Protein AF-A0A2P6R278-F1 (afdb_monomer_lite)

Structure (mmCIF, N/CA/C/O backbone):
data_AF-A0A2P6R278-F1
#
_entry.id   AF-A0A2P6R278-F1
#
loop_
_atom_site.group_PDB
_atom_site.id
_atom_site.type_symbol
_atom_site.label_atom_id
_atom_site.label_alt_id
_atom_site.label_comp_id
_atom_site.label_asym_id
_atom_site.label_entity_id
_atom_site.label_seq_id
_atom_site.pdbx_PDB_ins_code
_atom_site.Cartn_x
_atom_site.Cartn_y
_atom_site.Cartn_z
_atom_site.occupancy
_atom_site.B_iso_or_equiv
_atom_site.auth_seq_id
_atom_site.auth_comp_id
_atom_site.auth_asym_id
_atom_site.auth_atom_id
_atom_site.pdbx_PDB_model_num
ATOM 1 N N . MET A 1 1 ? -7.348 12.550 0.121 1.00 48.97 1 MET A N 1
ATOM 2 C CA . MET A 1 1 ? -7.234 12.295 1.572 1.00 48.97 1 MET A CA 1
ATOM 3 C C . MET A 1 1 ? -5.942 12.939 2.031 1.00 48.97 1 MET A C 1
ATOM 5 O O . MET A 1 1 ? -4.971 12.839 1.290 1.00 48.97 1 MET A O 1
ATOM 9 N N . ALA A 1 2 ? -5.946 13.667 3.148 1.00 49.25 2 ALA A N 1
ATOM 10 C CA . ALA A 1 2 ? -4.700 14.168 3.728 1.00 49.25 2 ALA A CA 1
ATOM 11 C C . ALA A 1 2 ? -3.805 12.965 4.065 1.00 49.25 2 ALA A C 1
ATOM 13 O O . ALA A 1 2 ? -4.312 11.952 4.545 1.00 49.25 2 ALA A O 1
ATOM 14 N N . SER A 1 3 ? -2.517 13.037 3.744 1.00 65.25 3 SER A N 1
ATOM 15 C CA . SER A 1 3 ? -1.551 12.021 4.159 1.00 65.25 3 SER A CA 1
ATOM 16 C C . SER A 1 3 ? -1.265 12.223 5.644 1.00 65.25 3 SER A C 1
ATOM 18 O O . SER A 1 3 ? -0.623 13.211 5.987 1.00 65.25 3 SER A O 1
ATOM 20 N N . PHE A 1 4 ? -1.762 11.332 6.498 1.00 79.69 4 PHE A N 1
ATOM 21 C CA . PHE A 1 4 ? -1.407 11.313 7.917 1.00 79.69 4 PHE A CA 1
ATOM 22 C C . PHE A 1 4 ? -0.018 10.691 8.087 1.00 79.69 4 PHE A C 1
ATOM 24 O O . PHE A 1 4 ? 0.278 9.671 7.453 1.00 79.69 4 PHE A O 1
ATOM 31 N N . SER A 1 5 ? 0.822 11.285 8.939 1.00 86.81 5 SER A N 1
ATOM 32 C CA . SER A 1 5 ? 1.981 10.565 9.484 1.00 86.81 5 SER A CA 1
ATOM 33 C C . SER A 1 5 ? 1.513 9.465 10.447 1.00 86.81 5 SER A C 1
ATOM 35 O O . SER A 1 5 ? 0.336 9.416 10.825 1.00 86.81 5 SER A O 1
ATOM 37 N N . ILE A 1 6 ? 2.413 8.569 10.859 1.00 86.50 6 ILE A N 1
ATOM 38 C CA . ILE A 1 6 ? 2.041 7.525 11.820 1.00 86.50 6 ILE A CA 1
ATOM 39 C C . ILE A 1 6 ? 1.666 8.119 13.171 1.00 86.50 6 ILE A C 1
ATOM 41 O O . ILE A 1 6 ? 0.695 7.694 13.785 1.00 86.50 6 ILE A O 1
ATOM 45 N N . GLU A 1 7 ? 2.393 9.146 13.592 1.00 88.62 7 GLU A N 1
ATOM 46 C CA . GLU A 1 7 ? 2.190 9.846 14.851 1.00 88.62 7 GLU A CA 1
ATOM 47 C C . GLU A 1 7 ? 0.852 10.587 14.842 1.00 88.62 7 GLU A C 1
ATOM 49 O O . GLU A 1 7 ? 0.120 10.559 15.829 1.00 88.62 7 GLU A O 1
ATOM 54 N N . GLU A 1 8 ? 0.495 11.208 13.714 1.00 90.56 8 GLU A N 1
ATOM 55 C CA . GLU A 1 8 ? -0.799 11.876 13.550 1.00 90.56 8 GLU A CA 1
ATOM 56 C C . GLU A 1 8 ? -1.963 10.880 13.510 1.00 90.56 8 GLU A C 1
ATOM 58 O O . GLU A 1 8 ? -3.043 11.166 14.032 1.00 90.56 8 GLU A O 1
ATOM 63 N N . PHE A 1 9 ? -1.766 9.714 12.889 1.00 93.88 9 PHE A N 1
ATOM 64 C CA . PHE A 1 9 ? -2.783 8.668 12.843 1.00 93.88 9 PHE A CA 1
ATOM 65 C C . PHE A 1 9 ? -3.001 8.051 14.222 1.00 93.88 9 PHE A C 1
ATOM 67 O O . PHE A 1 9 ? -4.122 8.067 14.723 1.00 93.88 9 PHE A O 1
ATOM 74 N N . VAL A 1 10 ? -1.930 7.580 14.861 1.00 93.56 10 VAL A N 1
ATOM 75 C CA . VAL A 1 10 ? -1.943 6.974 16.198 1.00 93.56 10 VAL A CA 1
ATOM 76 C C . VAL A 1 10 ? -2.426 7.954 17.270 1.00 93.56 10 VAL A C 1
ATOM 78 O O . VAL A 1 10 ? -3.114 7.552 18.206 1.00 93.56 10 VAL A O 1
ATOM 81 N N . GLY A 1 11 ? -2.114 9.244 17.130 1.00 92.44 11 GLY A N 1
ATOM 82 C CA . GLY A 1 11 ? -2.535 10.285 18.061 1.00 92.44 11 GLY A CA 1
ATOM 83 C C . GLY A 1 11 ? -1.925 10.137 19.454 1.00 92.44 11 GLY A C 1
ATOM 84 O O . GLY A 1 11 ? -0.816 9.629 19.627 1.00 92.44 11 GLY A O 1
ATOM 85 N N . ASN A 1 12 ? -2.643 10.628 20.469 1.00 93.12 12 ASN A N 1
ATOM 86 C CA . ASN A 1 12 ? -2.147 10.657 21.848 1.00 93.12 12 ASN A CA 1
ATOM 87 C C . ASN A 1 12 ? -2.767 9.596 22.764 1.00 93.12 12 ASN A C 1
ATOM 89 O O . ASN A 1 12 ? -2.528 9.630 23.971 1.00 93.12 12 ASN A O 1
ATOM 93 N N . GLY A 1 13 ? -3.551 8.676 22.201 1.00 90.12 13 GLY A N 1
ATOM 94 C CA . GLY A 1 13 ? -4.239 7.625 22.940 1.00 90.12 13 GLY A CA 1
ATOM 95 C C . GLY A 1 13 ? -3.368 6.409 23.265 1.00 90.12 13 GLY A C 1
ATOM 96 O O . GLY A 1 13 ? -2.136 6.463 23.319 1.00 90.12 13 GLY A O 1
ATOM 97 N N . VAL A 1 14 ? -4.036 5.272 23.462 1.00 92.12 14 VAL A N 1
ATOM 98 C CA . VAL A 1 14 ? -3.437 4.000 23.918 1.00 92.12 14 VAL A CA 1
ATOM 99 C C . VAL A 1 14 ? -2.420 3.403 22.941 1.00 92.12 14 VAL A C 1
ATOM 101 O O . VAL A 1 14 ? -1.559 2.615 23.333 1.00 92.12 14 VAL A O 1
ATOM 104 N N . LEU A 1 15 ? -2.493 3.803 21.672 1.00 92.25 15 LEU A N 1
ATOM 105 C CA . LEU A 1 15 ? -1.581 3.379 20.616 1.00 92.25 15 LEU A CA 1
ATOM 106 C C . LEU A 1 15 ? -0.236 4.128 20.646 1.00 92.25 15 LEU A C 1
ATOM 108 O O . LEU A 1 15 ? 0.747 3.627 20.107 1.00 92.25 15 LEU A O 1
ATOM 112 N N . LYS A 1 16 ? -0.143 5.296 21.305 1.00 93.69 16 LYS A N 1
ATOM 113 C CA . LYS A 1 16 ? 1.069 6.139 21.295 1.00 93.69 16 LYS A CA 1
ATOM 114 C C . LYS A 1 16 ? 2.304 5.411 21.820 1.00 93.69 16 LYS A C 1
ATOM 116 O O . LYS A 1 16 ? 3.385 5.527 21.250 1.00 93.69 16 LYS A O 1
ATOM 121 N N . GLY A 1 17 ? 2.141 4.644 22.898 1.00 91.12 17 GLY A N 1
ATOM 122 C CA . GLY A 1 17 ? 3.227 3.853 23.484 1.00 91.12 17 GLY A CA 1
ATOM 123 C C . GLY A 1 17 ? 3.697 2.701 22.593 1.00 91.12 17 GLY A C 1
ATOM 124 O O . GLY A 1 17 ? 4.791 2.186 22.799 1.00 91.12 17 GLY A O 1
ATOM 125 N N . LEU A 1 18 ? 2.897 2.315 21.595 1.00 92.69 18 LEU A N 1
ATOM 126 C CA . LEU A 1 18 ? 3.198 1.219 20.682 1.00 92.69 18 LEU A CA 1
ATOM 127 C C . LEU A 1 18 ? 3.989 1.678 19.449 1.00 92.69 18 LEU A C 1
ATOM 129 O O . LEU A 1 18 ? 4.561 0.833 18.769 1.00 92.69 18 LEU A O 1
ATOM 133 N N . ILE A 1 19 ? 4.084 2.991 19.183 1.00 89.94 19 ILE A N 1
ATOM 134 C CA . ILE A 1 19 ? 4.778 3.539 18.003 1.00 89.94 19 ILE A CA 1
ATOM 135 C C . ILE A 1 19 ? 6.186 2.946 17.824 1.00 89.94 19 ILE A C 1
ATOM 137 O O . ILE A 1 19 ? 6.453 2.457 16.731 1.00 89.94 19 ILE A O 1
ATOM 141 N N . PRO A 1 20 ? 7.077 2.903 18.839 1.00 89.31 20 PRO A N 1
ATOM 142 C CA . PRO A 1 20 ? 8.420 2.352 18.642 1.00 89.31 20 PRO A CA 1
ATOM 143 C C . PRO A 1 20 ? 8.404 0.898 18.159 1.00 89.31 20 PRO A C 1
ATOM 145 O O . PRO A 1 20 ? 9.160 0.549 17.260 1.00 89.31 20 PRO A O 1
ATOM 148 N N . LYS A 1 21 ? 7.495 0.081 18.705 1.00 88.50 21 LYS A N 1
ATOM 149 C CA . LYS A 1 21 ? 7.347 -1.332 18.345 1.00 88.50 21 LYS A CA 1
ATOM 150 C C . LYS A 1 21 ? 6.740 -1.508 16.955 1.00 88.50 21 LYS A C 1
ATOM 152 O O . LYS A 1 21 ? 7.188 -2.359 16.202 1.00 88.50 21 LYS A O 1
ATOM 157 N N . LEU A 1 22 ? 5.753 -0.684 16.600 1.00 82.88 22 LEU A N 1
ATOM 158 C CA . LEU A 1 22 ? 5.184 -0.663 15.250 1.00 82.88 22 LEU A CA 1
ATOM 159 C C . LEU A 1 22 ? 6.267 -0.349 14.216 1.00 82.88 22 LEU A C 1
ATOM 161 O O . LEU A 1 22 ? 6.385 -1.066 13.231 1.00 82.88 22 LEU A O 1
ATOM 165 N N . LEU A 1 23 ? 7.100 0.663 14.475 1.00 79.81 23 LEU A N 1
ATOM 166 C CA . LEU A 1 23 ? 8.198 1.037 13.584 1.00 79.81 23 LEU A CA 1
ATOM 167 C C . LEU A 1 23 ? 9.279 -0.052 13.487 1.00 79.81 23 LEU A C 1
ATOM 169 O O . LEU A 1 23 ? 9.780 -0.304 12.394 1.00 79.81 23 LEU A O 1
ATOM 173 N N . GLU A 1 24 ? 9.630 -0.701 14.601 1.00 78.00 24 GLU A N 1
ATOM 174 C CA . GLU A 1 24 ? 10.601 -1.807 14.635 1.00 78.00 24 GLU A CA 1
ATOM 175 C C . GLU A 1 24 ? 10.119 -3.024 13.829 1.00 78.00 24 GLU A C 1
ATOM 177 O O . GLU A 1 24 ? 10.883 -3.604 13.061 1.00 78.00 24 GLU A O 1
ATOM 182 N N . GLU A 1 25 ? 8.831 -3.350 13.938 1.00 75.12 25 GLU A N 1
ATOM 183 C CA . GLU A 1 25 ? 8.182 -4.471 13.245 1.00 75.12 25 GLU A CA 1
ATOM 184 C C . GLU A 1 25 ? 7.740 -4.120 11.808 1.00 75.12 25 GLU A C 1
ATOM 186 O O . GLU A 1 25 ? 7.107 -4.926 11.128 1.00 75.12 25 GLU A O 1
ATOM 191 N N . GLY A 1 26 ? 8.079 -2.923 11.312 1.00 70.25 26 GLY A N 1
ATOM 192 C CA . GLY A 1 26 ? 7.825 -2.507 9.927 1.00 70.25 26 GLY A CA 1
ATOM 193 C C . GLY A 1 26 ? 6.406 -2.006 9.639 1.00 70.25 26 GLY A C 1
ATOM 194 O O . GLY A 1 26 ? 6.053 -1.797 8.480 1.00 70.25 26 GLY A O 1
ATOM 195 N N . TRP A 1 27 ? 5.601 -1.761 10.669 1.00 79.31 27 TRP A N 1
ATOM 196 C CA . TRP A 1 27 ? 4.313 -1.074 10.583 1.00 79.31 27 TRP A CA 1
ATOM 197 C C . TRP A 1 27 ? 4.532 0.438 10.604 1.00 79.31 27 TRP A C 1
ATOM 199 O O . TRP A 1 27 ? 4.135 1.118 11.549 1.00 79.31 27 TRP A O 1
ATOM 209 N N . ASP A 1 28 ? 5.216 0.958 9.583 1.00 79.81 28 ASP A N 1
ATOM 210 C CA . ASP A 1 28 ? 5.703 2.340 9.524 1.00 79.81 28 ASP A CA 1
ATOM 211 C C . ASP A 1 28 ? 4.794 3.303 8.743 1.00 79.81 28 ASP A C 1
ATOM 213 O O . ASP A 1 28 ? 5.105 4.492 8.578 1.00 79.81 28 ASP A O 1
ATOM 217 N N . ASP A 1 29 ? 3.609 2.836 8.337 1.00 81.06 29 ASP A N 1
ATOM 218 C CA . ASP A 1 29 ? 2.605 3.704 7.759 1.00 81.06 29 ASP A CA 1
ATOM 219 C C . ASP A 1 29 ? 1.136 3.314 7.908 1.00 81.06 29 ASP A C 1
ATOM 221 O O . ASP A 1 29 ? 0.763 2.166 8.125 1.00 81.06 29 ASP A O 1
ATOM 225 N N . VAL A 1 30 ? 0.279 4.324 7.723 1.00 83.31 30 VAL A N 1
ATOM 226 C CA . VAL A 1 30 ? -1.173 4.239 7.915 1.00 83.31 30 VAL A CA 1
ATOM 227 C C . VAL A 1 30 ? -1.840 3.169 7.038 1.00 83.31 30 VAL A C 1
ATOM 229 O O . VAL A 1 30 ? -2.568 2.354 7.594 1.00 83.31 30 VAL A O 1
ATOM 232 N N . PRO A 1 31 ? -1.640 3.111 5.704 1.00 80.56 31 PRO A N 1
ATOM 233 C CA . PRO A 1 31 ? -2.145 2.007 4.886 1.00 80.56 31 PRO A CA 1
ATOM 234 C C . PRO A 1 31 ? -1.821 0.614 5.431 1.00 80.56 31 PRO A C 1
ATOM 236 O O . PRO A 1 31 ? -2.731 -0.205 5.527 1.00 80.56 31 PRO A O 1
ATOM 239 N N . THR A 1 32 ? -0.567 0.375 5.816 1.00 76.56 32 THR A N 1
ATOM 240 C CA . THR A 1 32 ? -0.100 -0.923 6.319 1.00 76.56 32 THR A CA 1
ATOM 241 C C . THR A 1 32 ? -0.716 -1.233 7.684 1.00 76.56 32 THR A C 1
ATOM 243 O O . THR A 1 32 ? -1.255 -2.316 7.885 1.00 76.56 32 THR A O 1
ATOM 246 N N . LEU A 1 33 ? -0.786 -0.248 8.584 1.00 83.94 33 LEU A N 1
ATOM 247 C CA . LEU A 1 33 ? -1.491 -0.379 9.865 1.00 83.94 33 LEU A CA 1
ATOM 248 C C . LEU A 1 33 ? -2.973 -0.740 9.703 1.00 83.94 33 LEU A C 1
ATOM 250 O O . LEU A 1 33 ? -3.497 -1.546 10.463 1.00 83.94 33 LEU A O 1
ATOM 254 N N . LYS A 1 34 ? -3.660 -0.168 8.708 1.00 86.69 34 LYS A N 1
ATOM 255 C CA . LYS A 1 34 ? -5.090 -0.431 8.466 1.00 86.69 34 LYS A CA 1
ATOM 256 C C . LYS A 1 34 ? -5.382 -1.846 7.960 1.00 86.69 34 LYS A C 1
ATOM 258 O O . LYS A 1 34 ? -6.537 -2.257 8.012 1.00 86.69 34 LYS A O 1
ATOM 263 N N . ILE A 1 35 ? -4.388 -2.546 7.412 1.00 80.94 35 ILE A N 1
ATOM 264 C CA . ILE A 1 35 ? -4.535 -3.922 6.911 1.00 80.94 35 ILE A CA 1
ATOM 265 C C . ILE A 1 35 ? -3.945 -4.966 7.866 1.00 80.94 35 ILE A C 1
ATOM 267 O O . ILE A 1 35 ? -3.963 -6.149 7.534 1.00 80.94 35 ILE A O 1
ATOM 271 N N . MET A 1 36 ? -3.431 -4.537 9.024 1.00 81.69 36 MET A N 1
ATOM 272 C CA . MET A 1 36 ? -2.938 -5.420 10.077 1.00 81.69 36 MET A CA 1
ATOM 273 C C . MET A 1 36 ? -4.063 -6.367 10.515 1.00 81.69 36 MET A C 1
ATOM 275 O O . MET A 1 36 ? -5.135 -5.915 10.926 1.00 81.69 36 MET A O 1
ATOM 279 N N . ASN A 1 37 ? -3.835 -7.675 10.389 1.00 81.44 37 ASN A N 1
ATOM 280 C CA . ASN A 1 37 ? -4.806 -8.692 10.798 1.00 81.44 37 ASN A CA 1
ATOM 281 C C . ASN A 1 37 ? -4.651 -9.042 12.291 1.00 81.44 37 ASN A C 1
ATOM 283 O O . ASN A 1 37 ? -3.776 -8.523 12.986 1.00 81.44 37 ASN A O 1
ATOM 287 N N . LEU A 1 38 ? -5.531 -9.906 12.801 1.00 81.94 38 LEU A N 1
ATOM 288 C CA . LEU A 1 38 ? -5.517 -10.300 14.212 1.00 81.94 38 LEU A CA 1
ATOM 289 C C . LEU A 1 38 ? -4.225 -11.036 14.585 1.00 81.94 38 LEU A C 1
ATOM 291 O O . LEU A 1 38 ? -3.686 -10.788 15.661 1.00 81.94 38 LEU A O 1
ATOM 295 N N . GLU A 1 39 ? -3.714 -11.884 13.693 1.00 79.31 39 GLU A N 1
ATOM 296 C CA . GLU A 1 39 ? -2.473 -12.627 13.895 1.00 79.31 39 GLU A CA 1
ATOM 297 C C . GLU A 1 39 ? -1.262 -11.689 14.035 1.00 79.31 39 GLU A C 1
ATOM 299 O O . GLU A 1 39 ? -0.427 -11.878 14.921 1.00 79.31 39 GLU A O 1
ATOM 304 N N . ASP A 1 40 ? -1.196 -10.640 13.214 1.00 82.81 40 ASP A N 1
ATOM 305 C CA . ASP A 1 40 ? -0.161 -9.606 13.255 1.00 82.81 40 ASP A CA 1
ATOM 306 C C . ASP A 1 40 ? -0.237 -8.794 14.558 1.00 82.81 40 ASP A C 1
ATOM 308 O O . ASP A 1 40 ? 0.781 -8.545 15.210 1.00 82.81 40 ASP A O 1
ATOM 312 N N . MET A 1 41 ? -1.452 -8.415 14.977 1.00 88.25 41 MET A N 1
ATOM 313 C CA . MET A 1 41 ? -1.689 -7.723 16.250 1.00 88.25 41 MET A CA 1
ATOM 314 C C . MET A 1 41 ? -1.244 -8.578 17.445 1.00 88.25 41 MET A C 1
ATOM 316 O O . MET A 1 41 ? -0.646 -8.065 18.396 1.00 88.25 41 MET A O 1
ATOM 320 N N . ASP A 1 42 ? -1.527 -9.882 17.404 1.00 88.56 42 ASP A N 1
ATOM 321 C CA . ASP A 1 42 ? -1.117 -10.837 18.434 1.00 88.56 42 ASP A CA 1
ATOM 322 C C . ASP A 1 42 ? 0.402 -11.030 18.463 1.00 88.56 42 ASP A C 1
ATOM 324 O O . ASP A 1 42 ? 0.996 -11.038 19.544 1.00 88.56 42 ASP A O 1
ATOM 328 N N . ALA A 1 43 ? 1.059 -11.087 17.300 1.00 84.56 43 ALA A N 1
ATOM 329 C CA . ALA A 1 43 ? 2.515 -11.195 17.202 1.00 84.56 43 ALA A CA 1
ATOM 330 C C . ALA A 1 43 ? 3.227 -10.025 17.907 1.00 84.56 43 ALA A C 1
ATOM 332 O O . ALA A 1 43 ? 4.183 -10.222 18.666 1.00 84.56 43 ALA A O 1
ATOM 333 N N . ILE A 1 44 ? 2.702 -8.803 17.767 1.00 89.06 44 ILE A N 1
ATOM 334 C CA . ILE A 1 44 ? 3.232 -7.625 18.467 1.00 89.06 44 ILE A CA 1
ATOM 335 C C . ILE A 1 44 ? 2.655 -7.440 19.880 1.00 89.06 44 ILE A C 1
ATOM 337 O O . ILE A 1 44 ? 2.949 -6.435 20.531 1.00 89.06 44 ILE A O 1
ATOM 341 N N . ASN A 1 45 ? 1.932 -8.429 20.412 1.00 92.50 45 ASN A N 1
ATOM 342 C CA . ASN A 1 45 ? 1.344 -8.435 21.754 1.00 92.50 45 ASN A CA 1
ATOM 343 C C . ASN A 1 45 ? 0.453 -7.210 22.030 1.00 92.50 45 ASN A C 1
ATOM 345 O O . ASN A 1 45 ? 0.530 -6.606 23.104 1.00 92.50 45 ASN A O 1
ATOM 349 N N . MET A 1 46 ? -0.373 -6.817 21.056 1.00 94.69 46 MET A N 1
ATOM 350 C CA . MET A 1 46 ? -1.363 -5.766 21.273 1.00 94.69 46 MET A CA 1
ATOM 351 C C . MET A 1 46 ? -2.401 -6.194 22.309 1.00 94.69 46 MET A C 1
ATOM 353 O O . MET A 1 46 ? -2.972 -7.285 22.241 1.00 94.69 46 MET A O 1
ATOM 357 N N . THR A 1 47 ? -2.715 -5.292 23.236 1.00 95.50 47 THR A N 1
ATOM 358 C CA . THR A 1 47 ? -3.861 -5.475 24.132 1.00 95.50 47 THR A CA 1
ATOM 359 C C . THR A 1 47 ? -5.167 -5.326 23.352 1.00 95.50 47 THR A C 1
ATOM 361 O O . THR A 1 47 ? -5.206 -4.636 22.335 1.00 95.50 47 THR A O 1
ATOM 364 N N . GLN A 1 48 ? -6.269 -5.904 23.845 1.00 94.56 48 GLN A N 1
ATOM 365 C CA . GLN A 1 48 ? -7.578 -5.736 23.196 1.00 94.56 48 GLN A CA 1
ATOM 366 C C . GLN A 1 48 ? -7.934 -4.253 23.001 1.00 94.56 48 GLN A C 1
ATOM 368 O O . GLN A 1 48 ? -8.360 -3.855 21.925 1.00 94.56 48 GLN A O 1
ATOM 373 N N . GLN A 1 49 ? -7.626 -3.414 23.993 1.00 94.31 49 GLN A N 1
ATOM 374 C CA . GLN A 1 49 ? -7.848 -1.971 23.918 1.00 94.31 49 GLN A CA 1
ATOM 375 C C . GLN A 1 49 ? -7.049 -1.296 22.787 1.00 94.31 49 GLN A C 1
ATOM 377 O O . GLN A 1 49 ? -7.526 -0.342 22.179 1.00 94.31 49 GLN A O 1
ATOM 382 N N . GLN A 1 50 ? -5.835 -1.771 22.492 1.00 95.12 50 GLN A N 1
ATOM 383 C CA . GLN A 1 50 ? -5.039 -1.277 21.364 1.00 95.12 50 GLN A CA 1
ATOM 384 C C . GLN A 1 50 ? -5.603 -1.751 20.022 1.00 95.12 50 GLN A C 1
ATOM 386 O O . GLN A 1 50 ? -5.625 -0.969 19.073 1.00 95.12 50 GLN A O 1
ATOM 391 N N . LYS A 1 51 ? -6.099 -2.991 19.945 1.00 95.31 51 LYS A N 1
ATOM 392 C CA . LYS A 1 51 ? -6.766 -3.514 18.742 1.00 95.31 51 LYS A CA 1
ATOM 393 C C . LYS A 1 51 ? -8.019 -2.701 18.415 1.00 95.31 51 LYS A C 1
ATOM 395 O O . LYS A 1 51 ? -8.155 -2.205 17.298 1.00 95.31 51 LYS A O 1
ATOM 400 N N . ASP A 1 52 ? -8.864 -2.471 19.418 1.00 95.50 52 ASP A N 1
ATOM 401 C CA . ASP A 1 52 ? -10.080 -1.666 19.291 1.00 95.50 52 ASP A CA 1
ATOM 402 C C . ASP A 1 52 ? -9.746 -0.224 18.880 1.00 95.50 52 ASP A C 1
ATOM 404 O O . ASP A 1 52 ? -10.375 0.344 17.988 1.00 95.50 52 ASP A O 1
ATOM 408 N N . ALA A 1 53 ? -8.704 0.365 19.476 1.00 96.12 53 ALA A N 1
ATOM 409 C CA . ALA A 1 53 ? -8.223 1.687 19.091 1.00 96.12 53 ALA A CA 1
ATOM 410 C C . ALA A 1 53 ? -7.782 1.737 17.620 1.00 96.12 53 ALA A C 1
ATOM 412 O O . ALA A 1 53 ? -8.136 2.676 16.905 1.00 96.12 53 ALA A O 1
ATOM 413 N N . LEU A 1 54 ? -7.068 0.719 17.125 1.00 95.12 54 LEU A N 1
ATOM 414 C CA . LEU A 1 54 ? -6.636 0.680 15.727 1.00 95.12 54 LEU A CA 1
ATOM 415 C C . LEU A 1 54 ? -7.826 0.596 14.763 1.00 95.12 54 LEU A C 1
ATOM 417 O O . LEU A 1 54 ? -7.844 1.280 13.732 1.00 95.12 54 LEU A O 1
ATOM 421 N N . GLU A 1 55 ? -8.847 -0.183 15.117 1.00 95.12 55 GLU A N 1
ATOM 422 C CA . GLU A 1 55 ? -10.105 -0.253 14.373 1.00 95.12 55 GLU A CA 1
ATOM 423 C C . GLU A 1 55 ? -10.821 1.111 14.361 1.00 95.12 55 GLU A C 1
ATOM 425 O O . GLU A 1 55 ? -11.221 1.606 13.299 1.00 95.12 55 GLU A O 1
ATOM 430 N N . ILE A 1 56 ? -10.895 1.782 15.519 1.00 96.06 56 ILE A N 1
ATOM 431 C CA . ILE A 1 56 ? -11.455 3.134 15.665 1.00 96.06 56 ILE A CA 1
ATOM 432 C C . ILE A 1 56 ? -10.748 4.140 14.763 1.00 96.06 56 ILE A C 1
ATOM 434 O O . ILE A 1 56 ? -11.404 4.839 13.981 1.00 96.06 56 ILE A O 1
ATOM 438 N N . ARG A 1 57 ? -9.416 4.195 14.804 1.00 95.38 57 ARG A N 1
ATOM 439 C CA . ARG A 1 57 ? -8.623 5.087 13.944 1.00 95.38 57 ARG A CA 1
ATOM 440 C C . ARG A 1 57 ? -8.859 4.810 12.470 1.00 95.38 57 ARG A C 1
ATOM 442 O O . ARG A 1 57 ? -9.054 5.747 11.693 1.00 95.38 57 ARG A O 1
ATOM 449 N N . SER A 1 58 ? -8.888 3.538 12.086 1.00 93.31 58 SER A N 1
ATOM 450 C CA . SER A 1 58 ? -9.097 3.117 10.701 1.00 93.31 58 SER A CA 1
ATOM 451 C C . SER A 1 58 ? -10.445 3.605 10.165 1.00 93.31 58 SER A C 1
ATOM 453 O O . SER A 1 58 ? -10.494 4.231 9.100 1.00 93.31 58 SER A O 1
ATOM 455 N N . TYR A 1 59 ? -11.513 3.424 10.946 1.00 94.38 59 TYR A N 1
ATOM 456 C CA . TYR A 1 59 ? -12.867 3.869 10.610 1.00 94.38 59 TYR A CA 1
ATOM 457 C C . TYR A 1 59 ? -12.984 5.396 10.491 1.00 94.38 59 TYR A C 1
ATOM 459 O O . TYR A 1 59 ? -13.591 5.922 9.549 1.00 94.38 59 TYR A O 1
ATOM 467 N N . LEU A 1 60 ? -12.389 6.129 11.438 1.00 94.81 60 LEU A N 1
ATOM 468 C CA . LEU A 1 60 ? -12.415 7.592 11.457 1.00 94.81 60 LEU A CA 1
ATOM 469 C C . LEU A 1 60 ? -11.594 8.196 10.316 1.00 94.81 60 LEU A C 1
ATOM 471 O O . LEU A 1 60 ? -12.007 9.204 9.733 1.00 94.81 60 LEU A O 1
ATOM 475 N N . HIS A 1 61 ? -10.458 7.590 9.974 1.00 93.19 61 HIS A N 1
ATOM 476 C CA . HIS A 1 61 ? -9.594 8.050 8.891 1.00 93.19 61 HIS A CA 1
ATOM 477 C C . HIS A 1 61 ? -10.321 8.022 7.542 1.00 93.19 61 HIS A C 1
ATOM 479 O O . HIS A 1 61 ? -10.284 9.000 6.792 1.00 93.19 61 HIS A O 1
ATOM 485 N N . GLU A 1 62 ? -11.060 6.948 7.258 1.00 86.81 62 GLU A N 1
ATOM 486 C CA . GLU A 1 62 ? -11.850 6.807 6.027 1.00 86.81 62 GLU A CA 1
ATOM 487 C C . GLU A 1 62 ? -12.935 7.876 5.877 1.00 86.81 62 GLU A C 1
ATOM 489 O O . GLU A 1 62 ? -13.256 8.290 4.763 1.00 86.81 62 GLU A O 1
ATOM 494 N N . ARG A 1 63 ? -13.453 8.377 7.000 1.00 90.44 63 ARG A N 1
ATOM 495 C CA . ARG A 1 63 ? -14.544 9.362 7.047 1.00 90.44 63 ARG A CA 1
ATOM 496 C C . ARG A 1 63 ? -14.070 10.797 7.275 1.00 90.44 63 ARG A C 1
ATOM 498 O O . ARG A 1 63 ? -14.895 11.710 7.367 1.00 90.44 63 ARG A O 1
ATOM 505 N N . ALA A 1 64 ? -12.753 11.016 7.337 1.00 90.25 64 ALA A N 1
ATOM 506 C CA . ALA A 1 64 ? -12.139 12.293 7.699 1.00 90.25 64 ALA A CA 1
ATOM 507 C C . ALA A 1 64 ? -12.646 12.829 9.057 1.00 90.25 64 ALA A C 1
ATOM 509 O O . ALA A 1 64 ? -13.033 13.994 9.187 1.00 90.25 64 ALA A O 1
ATOM 510 N N . LEU A 1 65 ? -12.664 11.949 10.064 1.00 95.00 65 LEU A N 1
ATOM 511 C CA . LEU A 1 65 ? -13.154 12.191 11.426 1.00 95.00 65 LEU A CA 1
ATOM 512 C C . LEU A 1 65 ? -12.070 11.994 12.506 1.00 95.00 65 LEU A C 1
ATOM 514 O O . LEU A 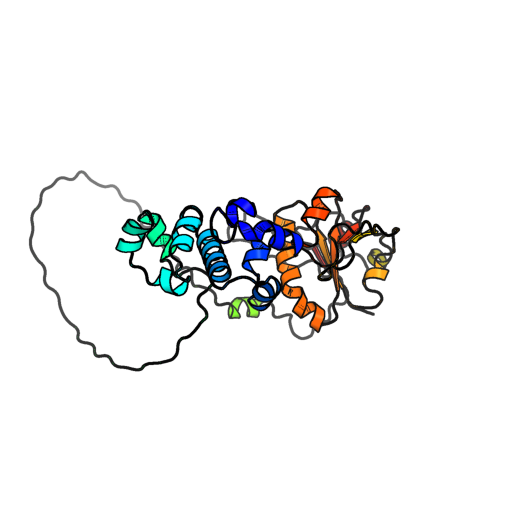1 65 ? -12.396 11.893 13.686 1.00 95.00 65 LEU A O 1
ATOM 518 N N . MET A 1 66 ? -10.787 11.986 12.125 1.00 94.44 66 MET A N 1
ATOM 519 C CA . MET A 1 66 ? -9.649 11.690 13.018 1.00 94.44 66 MET A CA 1
ATOM 520 C C . MET A 1 66 ? -9.570 12.553 14.281 1.00 94.44 66 MET A C 1
ATOM 522 O O . MET A 1 66 ? -9.090 12.087 15.306 1.00 94.44 66 MET A O 1
ATOM 526 N N . GLN A 1 67 ? -10.103 13.776 14.252 1.00 94.12 67 GLN A N 1
ATOM 527 C CA . GLN A 1 67 ? -10.144 14.677 15.414 1.00 94.12 67 GLN A CA 1
ATOM 528 C C . GLN A 1 67 ? -10.912 14.116 16.631 1.00 94.12 67 GLN A C 1
ATOM 530 O O . GLN A 1 67 ? -10.821 14.684 17.712 1.00 94.12 67 GLN A O 1
ATOM 535 N N . TYR A 1 68 ? -11.685 13.037 16.460 1.00 95.62 68 TYR A N 1
ATOM 536 C CA . TYR A 1 68 ? -12.415 12.361 17.537 1.00 95.62 68 TYR A CA 1
ATOM 537 C C . TYR A 1 68 ? -11.705 11.107 18.068 1.00 95.62 68 TYR A C 1
ATOM 539 O O . TYR A 1 68 ? -12.207 10.502 19.010 1.00 95.62 68 TYR A O 1
ATOM 547 N N . GLY A 1 69 ? -10.563 10.717 17.484 1.00 94.69 69 GLY A N 1
ATOM 548 C CA . GLY A 1 69 ? -9.870 9.459 17.787 1.00 94.69 69 GLY A CA 1
ATOM 549 C C . GLY A 1 69 ? -9.524 9.310 19.264 1.00 94.69 69 GLY A C 1
ATOM 550 O O . GLY A 1 69 ? -10.029 8.400 19.913 1.00 94.69 69 GLY A O 1
ATOM 551 N N . ASP A 1 70 ? -8.760 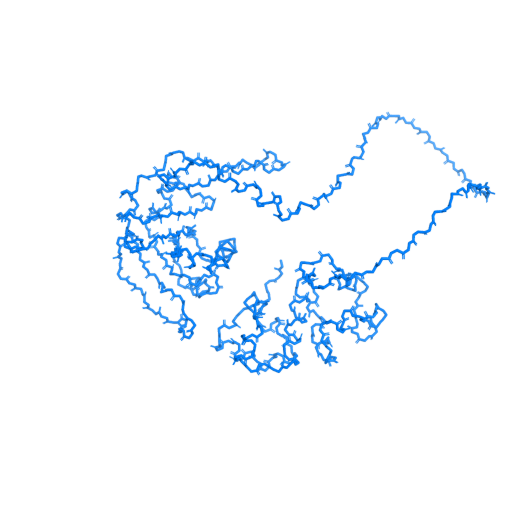10.259 19.815 1.00 94.06 70 ASP A N 1
ATOM 552 C CA . ASP A 1 70 ? -8.323 10.225 21.220 1.00 94.06 70 ASP A CA 1
ATOM 553 C C . ASP A 1 70 ? -9.519 10.127 22.195 1.00 94.06 70 ASP A C 1
ATOM 555 O O . ASP A 1 70 ? -9.476 9.385 23.178 1.00 94.06 70 ASP A O 1
ATOM 559 N N . ALA A 1 71 ? -10.612 10.849 21.917 1.00 94.19 71 ALA A N 1
ATOM 560 C CA . ALA A 1 71 ? -11.798 10.872 22.776 1.00 94.19 71 ALA A CA 1
ATOM 561 C C . ALA A 1 71 ? -12.581 9.551 22.729 1.00 94.19 71 ALA A C 1
ATOM 563 O O . ALA A 1 71 ? -13.027 9.062 23.766 1.00 94.19 71 ALA A O 1
ATOM 564 N N . LEU A 1 72 ? -12.740 8.968 21.537 1.00 94.56 72 LEU A N 1
ATOM 565 C CA . LEU A 1 72 ? -13.450 7.702 21.353 1.00 94.56 72 LEU A CA 1
ATOM 566 C C . LEU A 1 72 ? -12.674 6.532 21.966 1.00 94.56 72 LEU A C 1
ATOM 568 O O . LEU A 1 72 ? -13.261 5.726 22.682 1.00 94.56 72 LEU A O 1
ATOM 572 N N . GLU A 1 73 ? -11.355 6.492 21.789 1.00 93.94 73 GLU A N 1
ATOM 573 C CA . GLU A 1 73 ? -10.481 5.487 22.413 1.00 93.94 73 GLU A CA 1
ATOM 574 C C . GLU A 1 73 ? -10.498 5.557 23.941 1.00 93.94 73 GLU A C 1
ATOM 576 O O . GLU A 1 73 ? -10.524 4.530 24.620 1.00 93.94 73 GLU A O 1
ATOM 581 N N . SER A 1 74 ? -10.535 6.773 24.494 1.00 91.62 74 SER A N 1
ATOM 582 C CA . SER A 1 74 ? -10.580 6.990 25.945 1.00 91.62 74 SER A CA 1
ATOM 583 C C . SER A 1 74 ? -11.866 6.468 26.593 1.00 91.62 74 SER A C 1
ATOM 585 O O . SER A 1 74 ? -11.905 6.297 27.809 1.00 91.62 74 SER A O 1
ATOM 587 N N . SER A 1 75 ? -12.916 6.193 25.808 1.00 91.06 75 SER A N 1
ATOM 588 C CA . SER A 1 75 ? -14.147 5.581 26.323 1.00 91.06 75 SER A CA 1
ATOM 589 C C . SER A 1 75 ? -13.993 4.098 26.671 1.00 91.06 75 SER A C 1
ATOM 591 O O . SER A 1 75 ? -14.848 3.558 27.371 1.00 91.06 75 SER A O 1
ATOM 593 N N . GLY A 1 76 ? -12.932 3.443 26.183 1.00 89.94 76 GLY A N 1
ATOM 594 C CA . GLY A 1 76 ? -12.685 2.012 26.383 1.00 89.94 76 GLY A CA 1
ATOM 595 C C . GLY A 1 76 ? -13.675 1.088 25.669 1.00 89.94 76 GLY A C 1
ATOM 596 O O . GLY A 1 76 ? -13.653 -0.111 25.922 1.00 89.94 76 GLY A O 1
ATOM 597 N N . LYS A 1 77 ? -14.543 1.635 24.811 1.00 92.19 77 LYS A N 1
ATOM 598 C CA . LYS A 1 77 ? -15.531 0.882 24.034 1.00 92.19 77 LYS A CA 1
ATOM 599 C C . LYS A 1 77 ? -14.948 0.427 22.703 1.00 92.19 77 LYS A C 1
ATOM 601 O O . LYS A 1 77 ? -14.230 1.190 22.056 1.00 92.19 77 LYS A O 1
ATOM 606 N N . GLY A 1 78 ? -15.327 -0.770 22.267 1.00 93.19 78 GLY A N 1
ATOM 607 C CA . GLY A 1 78 ? -14.988 -1.276 20.934 1.00 93.19 78 GLY A CA 1
ATOM 608 C C . GLY A 1 78 ? -15.783 -0.575 19.826 1.00 93.19 78 GLY A C 1
ATOM 609 O O . GLY A 1 78 ? -16.812 0.058 20.083 1.00 93.19 78 GLY A O 1
ATOM 610 N N . MET A 1 79 ? -15.360 -0.720 18.566 1.00 93.38 79 MET A N 1
ATOM 611 C CA . MET A 1 79 ? -16.041 -0.098 17.419 1.00 93.38 79 MET A CA 1
ATOM 612 C C . MET A 1 79 ? -17.535 -0.443 17.361 1.00 93.38 79 MET A C 1
ATOM 614 O O . MET A 1 79 ? -18.375 0.448 17.220 1.00 93.38 79 MET A O 1
ATOM 618 N N . ALA A 1 80 ? -17.877 -1.725 17.517 1.00 90.88 80 ALA A N 1
ATOM 619 C CA . ALA A 1 80 ? -19.261 -2.194 17.479 1.00 90.88 80 ALA A CA 1
ATOM 620 C C . ALA A 1 80 ? -20.143 -1.483 18.517 1.00 90.88 80 ALA A C 1
ATOM 622 O O . ALA A 1 80 ? -21.252 -1.061 18.200 1.00 90.88 80 ALA A O 1
ATOM 623 N N . GLU A 1 81 ? -19.634 -1.281 19.733 1.00 93.31 81 GLU A N 1
ATOM 624 C CA . GLU A 1 81 ? -20.344 -0.572 20.796 1.00 93.31 81 GLU A CA 1
ATOM 625 C C . GLU A 1 81 ? -20.481 0.918 20.476 1.00 93.31 81 GLU A C 1
ATOM 627 O O . GLU A 1 81 ? -21.560 1.487 20.640 1.00 93.31 81 GLU A O 1
ATOM 632 N N . ILE A 1 82 ? -19.424 1.554 19.961 1.00 94.06 82 ILE A N 1
ATOM 633 C CA . ILE A 1 82 ? -19.458 2.972 19.582 1.00 94.06 82 ILE A CA 1
ATOM 634 C C . ILE A 1 82 ? -20.496 3.215 18.475 1.00 94.06 82 ILE A C 1
ATOM 636 O O . ILE A 1 82 ? -21.227 4.204 18.526 1.00 94.06 82 ILE A O 1
ATOM 640 N N . LEU A 1 83 ? -20.628 2.303 17.508 1.00 92.38 83 LEU A N 1
ATOM 641 C CA . LEU A 1 83 ? -21.624 2.408 16.434 1.00 92.38 83 LEU A CA 1
ATOM 642 C C . LEU A 1 83 ? -23.077 2.282 16.922 1.00 92.38 83 LEU A C 1
ATOM 644 O O . LEU A 1 83 ? -23.994 2.662 16.190 1.00 92.38 83 LEU A O 1
ATOM 648 N N . THR A 1 84 ? -23.306 1.792 18.146 1.00 92.69 84 THR A N 1
ATOM 649 C CA . THR A 1 84 ? -24.639 1.783 18.777 1.00 92.69 84 THR A CA 1
ATOM 650 C C . THR A 1 84 ? -24.974 3.076 19.520 1.00 92.69 84 THR A C 1
ATOM 652 O O . THR A 1 84 ? -26.132 3.289 19.883 1.00 92.69 84 THR A O 1
ATOM 655 N N . ILE A 1 85 ? -23.993 3.961 19.734 1.00 93.31 85 ILE A N 1
ATOM 656 C CA . ILE A 1 85 ? -24.192 5.217 20.460 1.00 93.31 85 ILE A CA 1
ATOM 657 C C . ILE A 1 85 ? -25.105 6.145 19.647 1.00 93.31 85 ILE A C 1
ATOM 659 O O . ILE A 1 85 ? -24.890 6.402 18.461 1.00 93.31 85 ILE A O 1
ATOM 663 N N . GLY A 1 86 ? -26.139 6.675 20.303 1.00 92.50 86 GLY A N 1
ATOM 664 C CA . GLY A 1 86 ? -27.086 7.591 19.680 1.00 92.50 86 GLY A CA 1
ATOM 665 C C . GLY A 1 86 ? -26.461 8.944 19.324 1.00 92.50 86 GLY A C 1
ATOM 666 O O . GLY A 1 86 ? -25.511 9.408 19.951 1.00 92.50 86 GLY A O 1
ATOM 667 N N . ALA A 1 87 ? -27.051 9.643 18.352 1.00 93.44 87 ALA A N 1
ATOM 668 C CA . ALA A 1 87 ? -26.592 10.968 17.920 1.00 93.44 87 ALA A CA 1
ATOM 669 C C . ALA A 1 87 ? -26.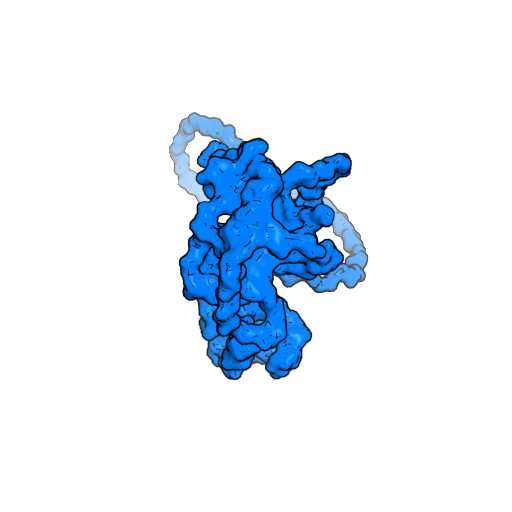504 11.998 19.067 1.00 93.44 87 ALA A C 1
ATOM 671 O O . ALA A 1 87 ? -25.624 12.859 19.060 1.00 93.44 87 ALA A O 1
ATOM 672 N N . VAL A 1 88 ? -27.409 11.910 20.048 1.00 93.75 88 VAL A N 1
ATOM 673 C CA . VAL A 1 88 ? -27.418 12.791 21.227 1.00 93.75 88 VAL A CA 1
ATOM 674 C C . VAL A 1 88 ? -26.158 12.574 22.064 1.00 93.75 88 VAL A C 1
ATOM 676 O O . VAL A 1 88 ? -25.475 13.541 22.394 1.00 93.75 88 VAL A O 1
ATOM 679 N N . ASP A 1 89 ? -25.813 11.315 22.324 1.00 94.19 89 ASP A N 1
ATOM 680 C CA . ASP A 1 89 ? -24.642 10.925 23.108 1.00 94.19 89 ASP A CA 1
ATOM 681 C C . ASP A 1 89 ? -23.327 11.194 22.369 1.00 94.19 89 ASP A C 1
ATOM 683 O O . ASP A 1 89 ? -22.369 11.673 22.971 1.00 94.19 89 ASP A O 1
ATOM 687 N N . LEU A 1 90 ? -23.286 10.991 21.047 1.00 95.06 90 LEU A N 1
ATOM 688 C CA . LEU A 1 90 ? -22.128 11.371 20.225 1.00 95.06 90 LEU A CA 1
ATOM 689 C C . LEU A 1 90 ? -21.832 12.875 20.316 1.00 95.06 90 LEU A C 1
ATOM 691 O O . LEU A 1 90 ? -20.672 13.292 20.345 1.00 95.06 90 LEU A O 1
ATOM 695 N N . SER A 1 91 ? -22.877 13.703 20.386 1.00 95.56 91 SER A N 1
ATOM 696 C CA . SER A 1 91 ? -22.721 15.145 20.555 1.00 95.56 91 SER A CA 1
ATOM 697 C C . SER A 1 91 ? -22.323 15.526 21.981 1.00 95.56 91 SER A C 1
ATOM 699 O O . SER A 1 91 ? -21.456 16.383 22.140 1.00 95.56 91 SER A O 1
ATOM 701 N N . SER A 1 92 ? -22.969 14.956 23.002 1.00 95.06 92 SER A N 1
ATOM 702 C CA . SER A 1 92 ? -22.782 15.368 24.400 1.00 95.06 92 SER A CA 1
ATOM 703 C C . SER A 1 92 ? -21.503 14.807 25.022 1.00 95.06 92 SER A C 1
ATOM 705 O O . SER A 1 92 ? -20.815 15.535 25.730 1.00 95.06 92 SER A O 1
ATOM 707 N N . GLN A 1 93 ? -21.158 13.548 24.732 1.00 94.12 93 GLN A N 1
ATOM 708 C CA . GLN A 1 93 ? -20.013 12.857 25.334 1.00 94.12 93 GLN A CA 1
ATOM 709 C C . GLN A 1 93 ? -18.715 13.097 24.552 1.00 94.12 93 GLN A C 1
ATOM 711 O O . GLN A 1 93 ? -17.657 13.246 25.154 1.00 94.12 93 GLN A O 1
ATOM 716 N N . PHE A 1 94 ? -18.791 13.182 23.218 1.00 94.31 94 PHE A N 1
ATOM 717 C CA . PHE A 1 94 ? -17.607 13.273 22.347 1.00 94.31 94 PHE A CA 1
ATOM 718 C C . PHE A 1 94 ? -17.495 14.602 21.585 1.00 94.31 94 PHE A C 1
ATOM 720 O O . PHE A 1 94 ? -16.591 14.778 20.767 1.00 94.31 94 PHE A O 1
ATOM 727 N N . GLY A 1 95 ? -18.416 15.548 21.810 1.00 94.56 95 GLY A N 1
ATOM 728 C CA . GLY A 1 95 ? -18.397 16.857 21.148 1.00 94.56 95 GLY A CA 1
ATOM 729 C C . GLY A 1 95 ? -18.571 16.776 19.627 1.00 94.56 95 GLY A C 1
ATOM 730 O O . GLY A 1 95 ? -18.097 17.648 18.885 1.00 94.56 95 GLY A O 1
ATOM 731 N N . MET A 1 96 ? -19.196 15.708 19.120 1.00 96.75 96 MET A N 1
ATOM 732 C CA . MET A 1 96 ? -19.302 15.489 17.685 1.00 96.75 96 MET A CA 1
ATOM 733 C C . MET A 1 96 ? -20.300 16.467 17.050 1.00 96.75 96 MET A C 1
ATOM 735 O O . MET A 1 96 ? -21.453 16.575 17.457 1.00 96.75 96 MET A O 1
ATOM 739 N N . LYS A 1 97 ? -19.868 17.197 16.014 1.00 96.44 97 LYS A N 1
ATOM 740 C CA . LYS A 1 97 ? -20.737 18.155 15.307 1.00 96.44 97 LYS A CA 1
ATOM 741 C C . LYS A 1 97 ? -21.799 17.407 14.499 1.00 96.44 97 LYS A C 1
ATOM 743 O O . LYS A 1 97 ? -21.508 16.362 13.928 1.00 96.44 97 LYS A O 1
ATOM 748 N N . ARG A 1 98 ? -22.992 17.987 14.320 1.00 93.06 98 ARG A N 1
ATOM 749 C CA . ARG A 1 98 ? -24.113 17.374 13.568 1.00 93.06 98 ARG A CA 1
ATOM 750 C C . ARG A 1 98 ? -23.716 16.789 12.201 1.00 93.06 98 ARG A C 1
ATOM 752 O O . ARG A 1 98 ? -24.096 15.669 11.882 1.00 93.06 98 ARG A O 1
ATOM 759 N N . GLY A 1 99 ? -22.936 17.519 11.399 1.00 93.25 99 GLY A N 1
ATOM 760 C CA . GLY A 1 99 ? -22.465 17.021 10.096 1.00 93.25 99 GLY A CA 1
ATOM 761 C C . GLY A 1 99 ? -21.432 15.891 10.199 1.00 93.25 99 GLY A C 1
ATOM 762 O O . GLY A 1 99 ? -21.282 15.094 9.281 1.00 93.25 99 GLY A O 1
ATOM 763 N N . HIS A 1 100 ? -20.714 15.804 11.316 1.00 96.19 100 HIS A N 1
ATOM 764 C CA . HIS A 1 100 ? -19.769 14.725 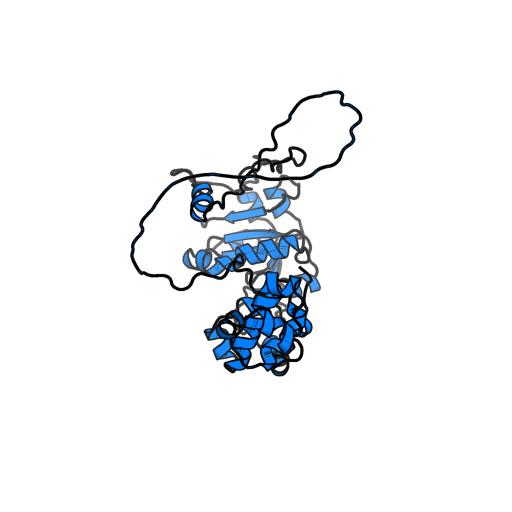11.592 1.00 96.19 100 HIS A CA 1
ATOM 765 C C . HIS A 1 100 ? -20.497 13.476 12.071 1.00 96.19 100 HIS A C 1
ATOM 767 O O . HIS A 1 100 ? -20.167 12.398 11.600 1.00 96.19 100 HIS A O 1
ATOM 773 N N . ILE A 1 101 ? -21.542 13.638 12.888 1.00 95.38 101 ILE A N 1
ATOM 774 C CA . ILE A 1 101 ? -22.442 12.551 13.290 1.00 95.38 101 ILE A CA 1
ATOM 775 C C . ILE A 1 101 ? -23.059 11.892 12.054 1.00 95.38 101 ILE A C 1
ATOM 777 O O . ILE A 1 101 ? -23.025 10.674 11.936 1.00 95.38 101 ILE A O 1
ATOM 781 N N . ALA A 1 102 ? -23.543 12.685 11.092 1.00 93.06 102 ALA A N 1
ATOM 782 C CA . ALA A 1 102 ? -24.087 12.145 9.847 1.00 93.06 102 ALA A CA 1
ATOM 783 C C . ALA A 1 102 ? -23.069 11.266 9.098 1.00 93.06 102 ALA A C 1
ATOM 785 O O . ALA A 1 102 ? -23.411 10.168 8.687 1.00 93.06 102 ALA A O 1
ATOM 786 N N . ARG A 1 103 ? -21.808 11.712 8.985 1.00 93.62 103 ARG A N 1
ATOM 787 C CA . ARG A 1 103 ? -20.725 10.925 8.363 1.00 93.62 103 ARG A CA 1
ATOM 788 C C . ARG A 1 103 ? -20.323 9.705 9.188 1.00 93.62 103 ARG A C 1
ATOM 790 O O . ARG A 1 103 ? -19.968 8.678 8.625 1.00 93.62 103 ARG A O 1
ATOM 797 N N . PHE A 1 104 ? -20.348 9.828 10.511 1.00 94.12 104 PHE A N 1
ATOM 798 C CA . PHE A 1 104 ? -20.002 8.755 11.434 1.00 94.12 104 PHE A CA 1
ATOM 799 C C . PHE A 1 104 ? -21.019 7.613 11.372 1.00 94.12 104 PHE A C 1
ATOM 801 O O . PHE A 1 104 ? -20.623 6.455 11.360 1.00 94.12 104 PHE A O 1
ATOM 808 N N . MET A 1 105 ? -22.311 7.937 11.292 1.00 89.56 105 MET A N 1
ATOM 809 C CA . MET A 1 105 ? -23.405 6.961 11.235 1.00 89.56 105 MET A CA 1
ATOM 810 C C . MET A 1 105 ? -23.693 6.446 9.818 1.00 89.56 105 MET A C 1
ATOM 812 O O . MET A 1 105 ? -24.509 5.538 9.653 1.00 89.56 105 MET A O 1
ATOM 816 N N . ASP A 1 106 ? -23.061 7.024 8.795 1.00 85.12 106 ASP A N 1
ATOM 817 C CA . ASP A 1 106 ? -23.262 6.618 7.411 1.00 85.12 106 ASP A CA 1
ATOM 818 C C . ASP A 1 106 ? -22.695 5.211 7.165 1.00 85.12 106 ASP A C 1
ATOM 820 O O . ASP A 1 106 ? -21.481 4.964 7.221 1.00 85.12 106 ASP A O 1
ATOM 824 N N . ARG A 1 107 ? -23.616 4.280 6.896 1.00 70.44 107 ARG A N 1
ATOM 825 C CA . ARG A 1 107 ? -23.329 2.870 6.618 1.00 70.44 107 ARG A CA 1
ATOM 826 C C . ARG A 1 107 ? -22.935 2.617 5.160 1.00 70.44 107 ARG A C 1
ATOM 828 O O . ARG A 1 107 ? -22.621 1.484 4.828 1.00 70.44 107 ARG A O 1
ATOM 835 N N . THR A 1 108 ? -22.896 3.635 4.297 1.00 56.06 108 THR A N 1
ATOM 836 C CA . THR A 1 108 ? -22.547 3.479 2.868 1.00 56.06 108 THR A CA 1
ATOM 837 C C . THR A 1 108 ? -21.035 3.364 2.582 1.00 56.06 108 THR A C 1
ATOM 839 O O . THR A 1 108 ? -20.585 3.576 1.458 1.00 56.06 108 THR A O 1
ATOM 842 N N . GLY A 1 109 ? -20.223 2.993 3.581 1.00 48.59 109 GLY A N 1
ATOM 843 C CA . GLY A 1 109 ? -18.781 2.742 3.433 1.00 48.59 109 GLY A CA 1
ATOM 844 C C . GLY A 1 109 ? -18.439 1.249 3.273 1.00 48.59 109 GLY A C 1
ATOM 845 O O . GLY A 1 109 ? -19.183 0.401 3.765 1.00 48.59 109 GLY A O 1
ATOM 846 N N . PRO A 1 110 ? -17.309 0.897 2.630 1.00 39.88 110 PRO A N 1
ATOM 847 C CA . PRO A 1 110 ? -16.946 -0.483 2.314 1.00 39.88 110 PRO A CA 1
ATOM 848 C C . PRO A 1 110 ? -16.377 -1.211 3.543 1.00 39.88 110 PRO A C 1
ATOM 850 O O . PRO A 1 110 ? -15.177 -1.424 3.633 1.00 39.88 110 PRO A O 1
ATOM 853 N N . SER A 1 111 ? -17.230 -1.566 4.503 1.00 40.16 111 SER A N 1
ATOM 854 C CA . SER A 1 111 ? -16.969 -2.627 5.490 1.00 40.16 111 SER A CA 1
ATOM 855 C C . SER A 1 111 ? -18.253 -2.952 6.258 1.00 40.16 111 SER A C 1
ATOM 857 O O . SER A 1 111 ? -18.425 -2.626 7.429 1.00 40.16 111 SER A O 1
ATOM 859 N N . SER A 1 112 ? -19.214 -3.554 5.565 1.00 36.97 112 SER A N 1
ATOM 860 C CA . SER A 1 112 ? -20.311 -4.270 6.214 1.00 36.97 112 SER A CA 1
ATOM 861 C C . SER A 1 112 ? -20.544 -5.552 5.432 1.00 36.97 112 SER A C 1
ATOM 863 O O . SER A 1 112 ? -21.411 -5.651 4.574 1.00 36.97 112 SER A O 1
ATOM 865 N N . ALA A 1 113 ? -19.670 -6.519 5.678 1.00 36.97 113 ALA A N 1
ATOM 866 C CA . ALA A 1 113 ? -19.893 -7.904 5.318 1.00 36.97 113 ALA A CA 1
ATOM 867 C C . ALA A 1 113 ? -19.673 -8.716 6.587 1.00 36.97 113 ALA A C 1
ATOM 869 O O . ALA A 1 113 ? -18.584 -9.230 6.790 1.00 36.97 113 ALA A O 1
ATOM 870 N N . CYS A 1 114 ? -20.680 -8.751 7.462 1.00 31.44 114 CYS A N 1
ATOM 871 C CA . CYS A 1 114 ? -20.808 -9.745 8.523 1.00 31.44 114 CYS A CA 1
ATOM 872 C C . CYS A 1 114 ? -22.266 -9.806 9.006 1.00 31.44 114 CYS A C 1
ATOM 874 O O . CYS A 1 114 ? -22.748 -8.885 9.658 1.00 31.44 114 CYS A O 1
ATOM 876 N N . VAL A 1 115 ? -22.874 -10.961 8.720 1.00 33.09 115 VAL A N 1
ATOM 877 C CA . VAL A 1 115 ? -24.064 -11.577 9.329 1.00 33.09 115 VAL A CA 1
ATOM 878 C C . VAL A 1 115 ? -25.426 -10.973 8.973 1.00 33.09 115 VAL A C 1
ATOM 880 O O . VAL A 1 115 ? -25.885 -10.035 9.609 1.00 33.09 115 VAL A O 1
ATOM 883 N N . ASP A 1 116 ? -26.127 -11.626 8.042 1.00 28.19 116 ASP A N 1
ATOM 884 C CA . ASP A 1 116 ? -27.591 -11.644 8.035 1.00 28.19 116 ASP A CA 1
ATOM 885 C C . ASP A 1 116 ? -28.109 -13.021 7.602 1.00 28.19 116 ASP A C 1
ATOM 887 O O . ASP A 1 116 ? -27.838 -13.480 6.494 1.00 28.19 116 ASP A O 1
ATOM 891 N N . GLU A 1 117 ? -28.868 -13.660 8.493 1.00 26.58 117 GLU A N 1
ATOM 892 C CA . GLU A 1 117 ? -29.925 -14.634 8.196 1.00 26.58 117 GLU A CA 1
ATOM 893 C C . GLU A 1 117 ? -30.780 -14.852 9.473 1.00 26.58 117 GLU A C 1
ATOM 895 O O . GLU A 1 117 ? -30.276 -14.682 10.586 1.00 26.58 117 GLU A O 1
ATOM 900 N N . PRO A 1 118 ? -32.039 -15.329 9.398 1.00 40.41 118 PRO A N 1
ATOM 901 C CA . PRO A 1 118 ? -33.184 -14.791 8.652 1.00 40.41 118 PRO A CA 1
ATOM 902 C C . PRO A 1 118 ? -34.438 -14.684 9.556 1.00 40.41 118 PRO A C 1
ATOM 904 O O . PRO A 1 118 ? -34.631 -15.530 10.429 1.00 40.41 118 PRO A O 1
ATOM 907 N N . LYS A 1 119 ? -35.380 -13.752 9.320 1.00 29.59 119 LYS A N 1
ATOM 908 C CA . LYS A 1 119 ? -36.768 -13.922 9.820 1.00 29.59 119 LYS A CA 1
ATOM 909 C C . LYS A 1 119 ? -37.839 -13.427 8.849 1.00 29.59 119 LYS A C 1
ATOM 911 O O . LYS A 1 119 ? -37.750 -12.338 8.292 1.00 29.59 119 LYS A O 1
ATOM 916 N N . ALA A 1 120 ? -38.837 -14.292 8.693 1.00 27.03 120 ALA A N 1
ATOM 917 C CA . ALA A 1 120 ? -39.973 -14.229 7.789 1.00 27.03 120 ALA A CA 1
ATOM 918 C C . ALA A 1 120 ? -41.170 -13.429 8.348 1.00 27.03 120 ALA A C 1
ATOM 920 O O . ALA A 1 120 ? -41.460 -13.531 9.538 1.00 27.03 120 ALA A O 1
ATOM 921 N N . ASP A 1 121 ? -41.863 -12.753 7.415 1.00 27.58 121 ASP A N 1
ATOM 922 C CA . ASP A 1 121 ? -43.320 -12.517 7.275 1.00 27.58 121 ASP A CA 1
ATOM 923 C C . ASP A 1 121 ? -44.142 -11.792 8.373 1.00 27.58 121 ASP A C 1
ATOM 925 O O . ASP A 1 121 ? -43.741 -11.747 9.532 1.00 27.58 121 ASP A O 1
ATOM 929 N N . PRO A 1 122 ? -45.376 -11.296 8.079 1.00 36.59 122 PRO A N 1
ATOM 930 C CA . PRO A 1 122 ? -46.028 -11.012 6.787 1.00 36.59 122 PRO A CA 1
ATOM 931 C C . PRO A 1 122 ? -46.646 -9.589 6.693 1.00 36.59 122 PRO A C 1
ATOM 933 O O . PRO A 1 122 ? -46.779 -8.846 7.664 1.00 36.59 122 PRO A O 1
ATOM 936 N N . SER A 1 123 ? -47.089 -9.221 5.487 1.00 29.22 123 SER A N 1
ATOM 937 C CA . SER A 1 123 ? -47.945 -8.050 5.197 1.00 29.22 123 SER A CA 1
ATOM 938 C C . SER A 1 123 ? -49.355 -8.166 5.842 1.00 29.22 123 SER A C 1
ATOM 940 O O . SER A 1 123 ? -49.712 -9.253 6.295 1.00 29.22 123 SER A O 1
ATOM 942 N N . PRO A 1 124 ? -50.216 -7.114 5.834 1.00 36.06 124 PRO A N 1
ATOM 943 C CA . PRO A 1 124 ? -50.991 -6.821 4.620 1.00 36.06 124 PRO A CA 1
ATOM 944 C C . PRO A 1 124 ? -51.300 -5.336 4.334 1.00 36.06 124 PRO A C 1
ATOM 946 O O . PRO A 1 124 ? -51.279 -4.450 5.182 1.00 36.06 124 PRO A O 1
ATOM 949 N N . ALA A 1 125 ? -51.632 -5.111 3.064 1.00 29.02 125 ALA A N 1
ATOM 950 C CA . ALA A 1 125 ? -52.068 -3.866 2.450 1.00 29.02 125 ALA A CA 1
ATOM 951 C C . ALA A 1 125 ? -53.457 -3.388 2.914 1.00 29.02 125 ALA A C 1
ATOM 953 O O . ALA A 1 125 ? -54.333 -4.208 3.173 1.00 29.02 125 ALA A O 1
ATOM 954 N N . THR A 1 126 ? -53.722 -2.074 2.853 1.00 27.08 126 THR A N 1
ATOM 955 C CA . THR A 1 126 ? -55.052 -1.505 2.540 1.00 27.08 126 THR A CA 1
ATOM 956 C C . THR A 1 126 ? -54.914 -0.097 1.939 1.00 27.08 126 THR A C 1
ATOM 958 O O . THR A 1 126 ? -54.091 0.709 2.360 1.00 27.08 126 THR A O 1
ATOM 961 N N . LYS A 1 127 ? -55.707 0.156 0.891 1.00 27.56 127 LYS A N 1
ATOM 962 C CA . LYS A 1 127 ? -55.766 1.359 0.042 1.00 27.56 127 LYS A CA 1
ATOM 963 C C . LYS A 1 127 ? -56.778 2.404 0.563 1.00 27.56 127 LYS A C 1
ATOM 965 O O . LYS A 1 127 ? -57.730 2.024 1.233 1.00 27.56 127 LYS A O 1
ATOM 970 N N . ARG A 1 128 ? -56.687 3.617 -0.026 1.00 27.58 128 ARG A N 1
ATOM 971 C CA . ARG A 1 128 ? -57.716 4.684 -0.230 1.00 27.58 128 ARG A CA 1
ATOM 972 C C . ARG A 1 128 ? -57.859 5.717 0.904 1.00 27.58 128 ARG A C 1
ATOM 974 O O . ARG A 1 128 ? -57.715 5.347 2.051 1.00 27.58 128 ARG A O 1
ATOM 981 N N . ILE A 1 129 ? -58.193 7.003 0.707 1.00 24.77 129 ILE A N 1
ATOM 982 C CA . ILE A 1 129 ? -58.383 7.938 -0.430 1.00 24.77 129 ILE A CA 1
ATOM 983 C C . ILE A 1 129 ? -58.339 9.375 0.171 1.00 24.77 129 ILE A C 1
ATOM 985 O O . ILE A 1 129 ? -58.550 9.558 1.364 1.00 24.77 129 ILE A O 1
ATOM 989 N N . SER A 1 130 ? -58.058 10.362 -0.683 1.00 26.42 130 SER A N 1
ATOM 990 C CA . SER A 1 130 ? -58.043 11.834 -0.528 1.00 26.42 130 SER A CA 1
ATOM 991 C C . SER A 1 130 ? -59.099 12.528 0.357 1.00 26.42 130 SER A C 1
ATOM 993 O O . SER A 1 130 ? -60.257 12.137 0.285 1.00 26.42 130 SER A O 1
ATOM 995 N N . THR A 1 131 ? -58.735 13.683 0.958 1.00 26.05 131 THR A N 1
ATOM 996 C CA . THR A 1 131 ? -59.381 15.018 0.754 1.00 26.05 131 THR A CA 1
ATOM 997 C C . THR A 1 131 ? -58.629 16.165 1.477 1.00 26.05 131 THR A C 1
ATOM 999 O O . THR A 1 131 ? -58.378 16.089 2.673 1.00 26.05 131 THR A O 1
ATOM 1002 N N . ILE A 1 132 ? -58.302 17.233 0.734 1.00 27.58 132 ILE A N 1
ATOM 1003 C CA . ILE A 1 132 ? -57.988 18.639 1.144 1.00 27.58 132 ILE A CA 1
ATOM 1004 C C . ILE A 1 132 ? -59.378 19.374 1.126 1.00 27.58 132 ILE A C 1
ATOM 1006 O O . ILE A 1 132 ? -60.243 18.808 0.444 1.00 27.58 132 ILE A O 1
ATOM 1010 N N . PRO A 1 133 ? -59.700 20.567 1.726 1.00 40.47 133 PRO A N 1
ATOM 1011 C CA . PRO A 1 133 ? -58.866 21.784 1.749 1.00 40.47 133 PRO A CA 1
ATOM 1012 C C . PRO A 1 133 ? -59.089 22.893 2.814 1.00 40.47 133 PRO A C 1
ATOM 1014 O O . PRO A 1 133 ? -60.064 22.883 3.558 1.00 40.47 133 PRO A O 1
ATOM 1017 N N . LYS A 1 134 ? -58.199 23.912 2.767 1.00 25.72 134 LYS A N 1
ATOM 1018 C CA . LYS A 1 134 ? -58.424 25.392 2.825 1.00 25.72 134 LYS A CA 1
ATOM 1019 C C . LYS A 1 134 ? -57.382 26.110 3.708 1.00 25.72 134 LYS A C 1
ATOM 1021 O O . LYS A 1 134 ? -57.003 25.563 4.729 1.00 25.72 134 LYS A O 1
ATOM 1026 N N . ASN A 1 135 ? -56.981 27.369 3.502 1.00 26.59 135 ASN A N 1
ATOM 1027 C CA . ASN A 1 135 ? -56.804 28.275 2.352 1.00 26.59 135 ASN A CA 1
ATOM 1028 C C . ASN A 1 135 ? -56.226 29.611 2.904 1.00 26.59 135 ASN A C 1
ATOM 1030 O O . ASN A 1 135 ? -56.279 29.819 4.114 1.00 26.59 135 ASN A O 1
ATOM 1034 N N . ASN A 1 136 ? -55.817 30.508 1.991 1.00 26.67 136 ASN A N 1
ATOM 1035 C CA . ASN A 1 136 ? -55.543 31.969 2.086 1.00 26.67 136 ASN A CA 1
ATOM 1036 C C . ASN A 1 136 ? -54.062 32.339 1.853 1.00 26.67 136 ASN A C 1
ATOM 1038 O O . ASN A 1 136 ? -53.222 32.100 2.709 1.00 26.67 136 ASN A O 1
ATOM 1042 N N . SER A 1 137 ? -53.647 32.724 0.631 1.00 29.14 137 SER A N 1
ATOM 1043 C CA . SER A 1 137 ? -53.868 33.990 -0.132 1.00 29.14 137 SER A CA 1
ATOM 1044 C C . SER A 1 137 ? -52.995 35.141 0.403 1.00 29.14 137 SER A C 1
ATOM 1046 O O . SER A 1 137 ? -53.047 35.404 1.595 1.00 29.14 137 SER A O 1
ATOM 1048 N N . ILE A 1 138 ? -52.190 35.872 -0.388 1.00 27.69 138 ILE A N 1
ATOM 1049 C CA . ILE A 1 138 ? -52.593 36.879 -1.397 1.00 27.69 138 ILE A CA 1
ATOM 1050 C C . ILE A 1 138 ? -51.404 37.225 -2.349 1.00 27.69 138 ILE A C 1
ATOM 1052 O O . ILE A 1 138 ? -50.306 37.485 -1.876 1.00 27.69 138 ILE A O 1
ATOM 1056 N N . TYR A 1 139 ? -51.682 37.228 -3.670 1.00 25.66 139 TYR A N 1
ATOM 1057 C CA . TYR A 1 139 ? -51.262 38.090 -4.815 1.00 25.66 139 TYR A CA 1
ATOM 1058 C C . TYR A 1 139 ? -49.956 38.937 -4.771 1.00 25.66 139 TYR A C 1
ATOM 1060 O O . TYR A 1 139 ? -49.676 39.594 -3.782 1.00 25.66 139 TYR A O 1
ATOM 1068 N N . LYS A 1 140 ? -49.181 39.127 -5.862 1.00 25.47 140 LYS A N 1
ATOM 1069 C CA . LYS A 1 140 ? -49.589 39.564 -7.220 1.00 25.47 140 LYS A CA 1
ATOM 1070 C C . LYS A 1 140 ? -48.458 39.354 -8.258 1.00 25.47 140 LYS A C 1
ATOM 1072 O O . LYS A 1 140 ? -47.282 39.483 -7.943 1.00 25.47 140 LYS A O 1
ATOM 1077 N N . SER A 1 141 ? -48.852 39.055 -9.495 1.00 24.92 141 SER A N 1
ATOM 1078 C CA . SER A 1 141 ? -48.041 38.708 -10.674 1.00 24.92 141 SER A CA 1
ATOM 1079 C C . SER A 1 141 ? -47.604 39.904 -11.529 1.00 24.92 141 SER A C 1
ATOM 1081 O O . SER A 1 141 ? -48.394 40.835 -11.654 1.00 24.92 141 SER A O 1
ATOM 1083 N N . PHE A 1 142 ? -46.515 39.758 -12.300 1.00 26.50 142 PHE A N 1
ATOM 1084 C CA . PHE A 1 142 ? -46.456 40.229 -13.696 1.00 26.50 142 PHE A CA 1
ATOM 1085 C C . PHE A 1 142 ? -45.723 39.224 -14.611 1.00 26.50 142 PHE A C 1
ATOM 1087 O O . PHE A 1 142 ? -44.543 38.951 -14.450 1.00 26.50 142 PHE A O 1
ATOM 1094 N N . GLN A 1 143 ? -46.542 38.653 -15.499 1.00 27.22 143 GLN A N 1
ATOM 1095 C CA . GLN A 1 143 ? -46.389 38.143 -16.872 1.00 27.22 143 GLN A CA 1
ATOM 1096 C C . GLN A 1 143 ? -45.099 37.498 -17.417 1.00 27.22 143 GLN A C 1
ATOM 1098 O O . GLN A 1 143 ? -43.972 37.933 -17.233 1.00 27.22 143 GLN A O 1
ATOM 1103 N N . SER A 1 144 ? -45.373 36.447 -18.197 1.00 24.45 144 SER A N 1
ATOM 1104 C CA . SER A 1 144 ? -44.479 35.483 -18.829 1.00 24.45 144 SER A CA 1
ATOM 1105 C C . SER A 1 144 ? -44.137 35.855 -20.270 1.00 24.45 144 SER A C 1
ATOM 1107 O O . SER A 1 144 ? -45.013 36.372 -20.961 1.00 24.45 144 SER A O 1
ATOM 1109 N N . VAL A 1 145 ? -43.002 35.364 -20.781 1.00 25.17 145 VAL A N 1
ATOM 1110 C CA . VAL A 1 145 ? -42.923 34.850 -22.160 1.00 25.17 145 VAL A CA 1
ATOM 1111 C C . VAL A 1 145 ? -42.090 33.560 -22.187 1.00 25.17 145 VAL A C 1
ATOM 1113 O O . VAL A 1 145 ? -41.012 33.475 -21.607 1.00 25.17 145 VAL A O 1
ATOM 1116 N N . ASN A 1 146 ? -42.669 32.551 -22.835 1.00 24.45 146 ASN A N 1
ATOM 1117 C CA . ASN A 1 146 ? -42.217 31.177 -23.060 1.00 24.45 146 ASN A CA 1
ATOM 1118 C C . ASN A 1 146 ? -40.807 31.027 -23.664 1.00 24.45 146 ASN A C 1
ATOM 1120 O O . ASN A 1 146 ? -40.500 31.674 -24.662 1.00 24.45 146 ASN A O 1
ATOM 1124 N N . SER A 1 147 ? -40.079 29.986 -23.237 1.00 25.23 147 SER A N 1
ATOM 1125 C CA . SER A 1 147 ? -39.663 28.914 -24.161 1.00 25.23 147 SER A CA 1
ATOM 1126 C C . SER A 1 147 ? -39.185 27.638 -23.455 1.00 25.23 147 SER A C 1
ATOM 1128 O O . SER A 1 147 ? -38.225 27.635 -22.701 1.00 25.23 147 SER A O 1
ATOM 1130 N N . GLN A 1 148 ? -39.905 26.563 -23.783 1.00 28.33 148 GLN A N 1
ATOM 1131 C CA . GLN A 1 148 ? -39.470 25.178 -23.994 1.00 28.33 148 GLN A CA 1
ATOM 1132 C C . GLN A 1 148 ? -38.785 24.395 -22.854 1.00 28.33 148 GLN A C 1
ATOM 1134 O O . GLN A 1 148 ? -37.641 24.598 -22.465 1.00 28.33 148 GLN A O 1
ATOM 1139 N N . LYS A 1 149 ? -39.544 23.389 -22.401 1.00 25.81 149 LYS A N 1
ATOM 1140 C CA . LYS A 1 149 ? -39.183 22.298 -21.493 1.00 25.81 149 LYS A CA 1
ATOM 1141 C C . LYS A 1 149 ? -38.009 21.472 -22.033 1.00 25.81 149 LYS A C 1
ATOM 1143 O O . LYS A 1 149 ? -38.107 20.914 -23.122 1.00 25.81 149 LYS A O 1
ATOM 1148 N N . VAL A 1 150 ? -36.998 21.261 -21.193 1.00 28.89 150 VAL A N 1
ATOM 1149 C CA . VAL A 1 150 ? -36.079 20.115 -21.274 1.00 28.89 150 VAL A CA 1
ATOM 1150 C C . VAL A 1 150 ? -36.356 19.239 -20.045 1.00 28.89 150 VAL A C 1
ATOM 1152 O O . VAL A 1 150 ? -36.357 19.767 -18.931 1.00 28.89 150 VAL A O 1
ATOM 1155 N N . PRO A 1 151 ? -36.647 17.934 -20.189 1.00 28.64 151 PRO A N 1
ATOM 1156 C CA . PRO A 1 151 ? -36.855 17.070 -19.039 1.00 28.64 151 PRO A CA 1
ATOM 1157 C C . PRO A 1 151 ? -35.515 16.776 -18.356 1.00 28.64 151 PRO A C 1
ATOM 1159 O O . PRO A 1 151 ? -34.601 16.196 -18.941 1.00 28.64 151 PRO A O 1
ATOM 1162 N N . SER A 1 152 ? -35.429 17.158 -17.087 1.00 24.75 152 SER A N 1
ATOM 1163 C CA . SER A 1 152 ? -34.408 16.729 -16.139 1.00 24.75 152 SER A CA 1
ATOM 1164 C C . SER A 1 152 ? -34.490 15.210 -15.963 1.00 24.75 152 SER A C 1
ATOM 1166 O O . SER A 1 152 ? -35.395 14.704 -15.296 1.00 24.75 152 SER A O 1
ATOM 1168 N N . ARG A 1 153 ? -33.567 14.468 -16.580 1.00 26.00 153 ARG A N 1
ATOM 1169 C CA . ARG A 1 153 ? -33.420 13.031 -16.346 1.00 26.00 153 ARG A CA 1
ATOM 1170 C C . ARG A 1 153 ? -32.474 12.826 -15.168 1.00 26.00 153 ARG A C 1
ATOM 1172 O O . ARG A 1 153 ? -31.261 12.939 -15.302 1.00 26.00 153 ARG A O 1
ATOM 1179 N N . THR A 1 154 ? -33.051 12.534 -14.012 1.00 26.38 154 THR A N 1
ATOM 1180 C CA . THR A 1 154 ? -32.368 11.951 -12.858 1.00 26.38 154 THR A CA 1
ATOM 1181 C C . THR A 1 154 ? -31.772 10.614 -13.301 1.00 26.38 154 THR A C 1
ATOM 1183 O O . THR A 1 154 ? -32.499 9.644 -13.506 1.00 26.38 154 THR A O 1
ATOM 1186 N N . THR A 1 155 ? -30.461 10.544 -13.526 1.00 27.52 155 THR A N 1
ATOM 1187 C CA . THR A 1 155 ? -29.773 9.260 -13.704 1.00 27.52 155 THR A CA 1
ATOM 1188 C C . THR A 1 155 ? -29.409 8.714 -12.336 1.00 27.52 155 THR A C 1
ATOM 1190 O O . THR A 1 155 ? -28.439 9.140 -11.715 1.00 27.52 155 THR A O 1
ATOM 1193 N N . SER A 1 156 ? -30.234 7.774 -11.881 1.00 25.50 156 SER A N 1
ATOM 1194 C CA . SER A 1 156 ? -29.926 6.816 -10.828 1.00 25.50 156 SER A CA 1
ATOM 1195 C C . SER A 1 156 ? -28.581 6.150 -11.115 1.00 25.50 156 SER A C 1
ATOM 1197 O O . SER A 1 156 ? -28.432 5.458 -12.127 1.00 25.50 156 SER A O 1
ATOM 1199 N N . ILE A 1 157 ? -27.613 6.360 -10.229 1.00 31.84 157 ILE A N 1
ATOM 1200 C CA . ILE A 1 157 ? -26.372 5.594 -10.190 1.00 31.84 157 ILE A CA 1
ATOM 1201 C C . ILE A 1 157 ? -26.774 4.197 -9.724 1.00 31.84 157 ILE A C 1
ATOM 1203 O O . ILE A 1 157 ? -27.035 3.969 -8.549 1.00 31.84 157 ILE A O 1
ATOM 1207 N N . THR A 1 158 ? -26.946 3.291 -10.678 1.00 32.12 158 THR A N 1
ATOM 1208 C CA . THR A 1 158 ? -27.104 1.867 -10.401 1.00 32.12 158 THR A CA 1
ATOM 1209 C C . THR A 1 158 ? -25.732 1.355 -9.988 1.00 32.12 158 THR A C 1
ATOM 1211 O O . THR A 1 158 ? -24.782 1.418 -10.772 1.00 32.12 158 THR A O 1
ATOM 1214 N N . GLU A 1 159 ? -25.620 0.907 -8.740 1.00 32.06 159 GLU A N 1
ATOM 1215 C CA . GLU A 1 159 ? -24.478 0.145 -8.246 1.00 32.06 159 GLU A CA 1
ATOM 1216 C C . GLU A 1 159 ? -24.286 -1.076 -9.148 1.00 32.06 159 GLU A C 1
ATOM 1218 O O . GLU A 1 159 ? -25.091 -2.007 -9.154 1.00 32.06 159 GLU A O 1
ATOM 1223 N N . LYS A 1 160 ? -23.237 -1.051 -9.973 1.00 33.44 160 LYS A N 1
ATOM 1224 C CA . LYS A 1 160 ? -22.793 -2.242 -10.692 1.00 33.44 160 LYS A CA 1
ATOM 1225 C C . LYS A 1 160 ? -22.123 -3.156 -9.675 1.00 33.44 160 LYS A C 1
ATOM 1227 O O . LYS A 1 160 ? -21.061 -2.828 -9.151 1.00 33.44 160 LYS A O 1
ATOM 1232 N N . THR A 1 161 ? -22.760 -4.283 -9.395 1.00 40.44 161 THR A N 1
ATOM 1233 C CA . THR A 1 161 ? -22.249 -5.341 -8.527 1.00 40.44 161 THR A CA 1
ATOM 1234 C C . THR A 1 161 ? -20.918 -5.894 -9.041 1.00 40.44 161 THR A C 1
ATOM 1236 O O . THR A 1 161 ? -20.657 -5.951 -10.245 1.00 40.44 161 THR A O 1
ATOM 1239 N N . LEU A 1 162 ? -20.069 -6.312 -8.099 1.00 37.88 162 LEU A N 1
ATOM 1240 C CA . LEU A 1 162 ? -18.720 -6.862 -8.289 1.00 37.88 162 LEU A CA 1
ATOM 1241 C C . LEU A 1 162 ? -18.654 -7.944 -9.389 1.00 37.88 162 LEU A C 1
ATOM 1243 O O . LEU A 1 162 ? -17.697 -7.996 -10.158 1.00 37.88 162 LEU A O 1
ATOM 1247 N N . GLU A 1 163 ? -19.715 -8.737 -9.537 1.00 34.66 163 GLU A N 1
ATOM 1248 C CA . GLU A 1 163 ? -19.846 -9.778 -10.563 1.00 34.66 163 GLU A CA 1
ATOM 1249 C C . GLU A 1 163 ? -19.898 -9.225 -12.000 1.00 34.66 163 GLU A C 1
ATOM 1251 O O . GLU A 1 163 ? -19.350 -9.833 -12.920 1.00 34.66 163 GLU A O 1
ATOM 1256 N N . GLN A 1 164 ? -20.462 -8.030 -12.212 1.00 35.47 164 GLN A N 1
ATOM 1257 C CA . GLN A 1 164 ? -20.472 -7.369 -13.523 1.00 35.47 164 GLN A CA 1
ATOM 1258 C C . GLN A 1 164 ? -19.091 -6.826 -13.923 1.00 35.47 164 GLN A C 1
ATOM 1260 O O . GLN A 1 164 ? -18.804 -6.740 -15.115 1.00 35.47 164 GLN A O 1
ATOM 1265 N N . SER A 1 165 ? -18.223 -6.508 -12.952 1.00 39.81 165 SER A N 1
ATOM 1266 C CA . SER A 1 165 ? -16.821 -6.130 -13.213 1.00 39.81 165 SER A CA 1
ATOM 1267 C C . SER A 1 165 ? -15.914 -7.342 -13.446 1.00 39.81 165 SER A C 1
ATOM 1269 O O . SER A 1 165 ? -14.886 -7.225 -14.106 1.00 39.81 165 SER A O 1
ATOM 1271 N N . LEU A 1 166 ? -16.297 -8.523 -12.951 1.00 35.00 166 LEU A N 1
ATOM 1272 C CA . LEU A 1 166 ? -15.629 -9.786 -13.284 1.00 35.00 166 LEU A CA 1
ATOM 1273 C C . LEU A 1 166 ? -16.036 -10.284 -14.681 1.00 35.00 166 LEU A C 1
ATOM 1275 O O . LEU A 1 166 ? -15.222 -10.868 -15.392 1.00 35.00 166 LEU A O 1
ATOM 1279 N N . ALA A 1 167 ? -17.260 -9.976 -15.125 1.00 33.28 167 ALA A N 1
ATOM 1280 C CA . ALA A 1 167 ? -17.736 -10.311 -16.466 1.00 33.28 167 ALA A CA 1
ATOM 1281 C C . ALA A 1 167 ? -17.025 -9.540 -17.601 1.00 33.28 167 ALA A C 1
ATOM 1283 O O . ALA A 1 167 ? -17.040 -10.013 -18.738 1.00 33.28 167 ALA A O 1
ATOM 1284 N N . SER A 1 168 ? -16.380 -8.397 -17.321 1.00 35.59 168 SER A N 1
ATOM 1285 C CA . SER A 1 168 ? -15.608 -7.642 -18.323 1.00 35.59 168 SER A CA 1
ATOM 1286 C C . SER A 1 168 ? -14.193 -8.177 -18.568 1.00 35.59 168 SER A C 1
ATOM 1288 O O . SER A 1 168 ? -13.569 -7.760 -19.532 1.00 35.59 168 SER A O 1
ATOM 1290 N N . PHE A 1 169 ? -13.702 -9.129 -17.765 1.00 37.78 169 PHE A N 1
ATOM 1291 C CA . PHE A 1 169 ? -12.409 -9.800 -17.982 1.00 37.78 169 PHE A CA 1
ATOM 1292 C C . PHE A 1 169 ? -12.557 -11.180 -18.635 1.00 37.78 169 PHE A C 1
ATOM 1294 O O . PHE A 1 169 ? -11.725 -12.064 -18.427 1.00 37.78 169 PHE A O 1
ATOM 1301 N N . LYS A 1 170 ? -13.613 -11.397 -19.431 1.00 33.34 170 LYS A N 1
ATOM 1302 C CA . LYS A 1 170 ? -13.700 -12.593 -20.276 1.00 33.34 170 LYS A CA 1
ATOM 1303 C C . LYS A 1 170 ? -12.649 -12.500 -21.381 1.00 33.34 170 LYS A C 1
ATOM 1305 O O . LYS A 1 170 ? -12.943 -12.080 -22.499 1.00 33.34 170 LYS A O 1
ATOM 1310 N N . ILE A 1 171 ? -11.428 -12.925 -21.057 1.00 41.34 171 ILE A N 1
ATOM 1311 C CA . ILE A 1 171 ? -10.453 -13.402 -22.036 1.00 41.34 171 ILE A CA 1
ATOM 1312 C C . ILE A 1 171 ? -11.218 -14.426 -22.875 1.00 41.34 171 ILE A C 1
ATOM 1314 O O . ILE A 1 171 ? -11.671 -15.439 -22.347 1.00 41.34 171 ILE A O 1
ATOM 1318 N N . LYS A 1 172 ? -11.479 -14.106 -24.145 1.00 35.62 172 LYS A N 1
ATOM 1319 C CA . LYS A 1 172 ? -12.226 -14.999 -25.034 1.00 35.62 172 LYS A CA 1
ATOM 1320 C C . LYS A 1 172 ? -11.513 -16.350 -25.071 1.00 35.62 172 LYS A C 1
ATOM 1322 O O . LYS A 1 172 ? -10.317 -16.401 -25.366 1.00 35.62 172 LYS A O 1
ATOM 1327 N N . ASP A 1 173 ? -12.259 -17.412 -24.775 1.00 35.34 173 ASP A N 1
ATOM 1328 C CA . ASP A 1 173 ? -11.780 -18.789 -24.844 1.00 35.34 173 ASP A CA 1
ATOM 1329 C C . ASP A 1 173 ? -11.077 -19.036 -26.188 1.00 35.34 173 ASP A C 1
ATOM 1331 O O . ASP A 1 173 ? -11.651 -18.822 -27.257 1.00 35.34 173 ASP A O 1
ATOM 1335 N N . GLY A 1 174 ? -9.808 -19.451 -26.123 1.00 35.28 174 GLY A N 1
ATOM 1336 C CA . GLY A 1 174 ? -9.015 -19.877 -27.281 1.00 35.28 174 GLY A CA 1
ATOM 1337 C C . GLY A 1 174 ? -7.875 -18.954 -27.731 1.00 35.28 174 GLY A C 1
ATOM 1338 O O . GLY A 1 174 ? -7.132 -19.342 -28.632 1.00 35.28 174 GLY A O 1
ATOM 1339 N N . TYR A 1 175 ? -7.669 -17.776 -27.130 1.00 33.38 175 TYR A N 1
ATOM 1340 C CA . TYR A 1 175 ? -6.557 -16.893 -27.521 1.00 33.38 175 TYR A CA 1
ATOM 1341 C C . TYR A 1 175 ? -5.286 -17.141 -26.690 1.00 33.38 175 TYR A C 1
ATOM 1343 O O . TYR A 1 175 ? -5.132 -16.643 -25.577 1.00 33.38 175 TYR A O 1
ATOM 1351 N N . ILE A 1 176 ? -4.342 -17.902 -27.251 1.00 30.34 176 ILE A N 1
ATOM 1352 C CA . ILE A 1 176 ? -2.983 -18.034 -26.707 1.00 30.34 176 ILE A CA 1
ATOM 1353 C C . ILE A 1 176 ? -2.173 -1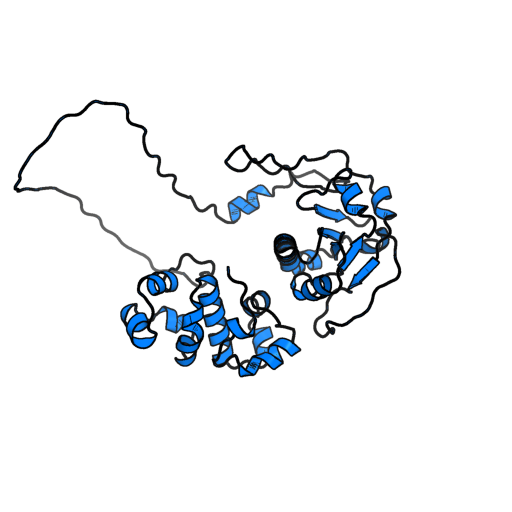6.815 -27.162 1.00 30.34 176 ILE A C 1
ATOM 1355 O O . ILE A 1 176 ? -1.748 -16.731 -28.316 1.00 30.34 176 ILE A O 1
ATOM 1359 N N . PHE A 1 177 ? -1.940 -15.863 -26.259 1.00 38.16 177 PHE A N 1
ATOM 1360 C CA . PHE A 1 177 ? -1.069 -14.721 -26.529 1.00 38.16 177 PHE A CA 1
ATOM 1361 C C . PHE A 1 177 ? 0.399 -15.163 -26.534 1.00 38.16 177 PHE A C 1
ATOM 1363 O O . PHE A 1 177 ? 1.014 -15.360 -25.490 1.00 38.16 177 PHE A O 1
ATOM 1370 N N . LYS A 1 178 ? 0.985 -15.292 -27.727 1.00 34.12 178 LYS A N 1
ATOM 1371 C CA . LYS A 1 178 ? 2.441 -15.354 -27.919 1.00 34.12 178 LYS A CA 1
ATOM 1372 C C . LYS A 1 178 ? 2.988 -13.934 -28.104 1.00 34.12 178 LYS A C 1
ATOM 1374 O O . LYS A 1 178 ? 3.388 -13.566 -29.203 1.00 34.12 178 LYS A O 1
ATOM 1379 N N . GLY A 1 179 ? 2.947 -13.103 -27.063 1.00 45.66 179 GLY A N 1
ATOM 1380 C CA . GLY A 1 179 ? 3.448 -11.728 -27.149 1.00 45.66 179 GLY A CA 1
ATOM 1381 C C . GLY A 1 179 ? 3.192 -10.876 -25.908 1.00 45.66 179 GLY A C 1
ATOM 1382 O O . GLY A 1 179 ? 2.321 -11.176 -25.097 1.00 45.66 179 GLY A O 1
ATOM 1383 N N . ILE A 1 180 ? 3.983 -9.810 -25.781 1.00 47.22 180 ILE A N 1
ATOM 1384 C CA . ILE A 1 180 ? 3.931 -8.807 -24.713 1.00 47.22 180 ILE A CA 1
ATOM 1385 C C . ILE A 1 180 ? 2.618 -8.014 -24.820 1.00 47.22 180 ILE A C 1
ATOM 1387 O O . ILE A 1 180 ? 2.409 -7.292 -25.791 1.00 47.22 180 ILE A O 1
ATOM 1391 N N . VAL A 1 181 ? 1.730 -8.135 -23.832 1.00 45.44 181 VAL A N 1
ATOM 1392 C CA . VAL A 1 181 ? 0.453 -7.404 -23.805 1.00 45.44 181 VAL A CA 1
ATOM 1393 C C . VAL A 1 181 ? 0.684 -5.981 -23.297 1.00 45.44 181 VAL A C 1
ATOM 1395 O O . VAL A 1 181 ? 0.956 -5.784 -22.118 1.00 45.44 181 VAL A O 1
ATOM 1398 N N . ALA A 1 182 ? 0.528 -4.980 -24.162 1.00 45.34 182 ALA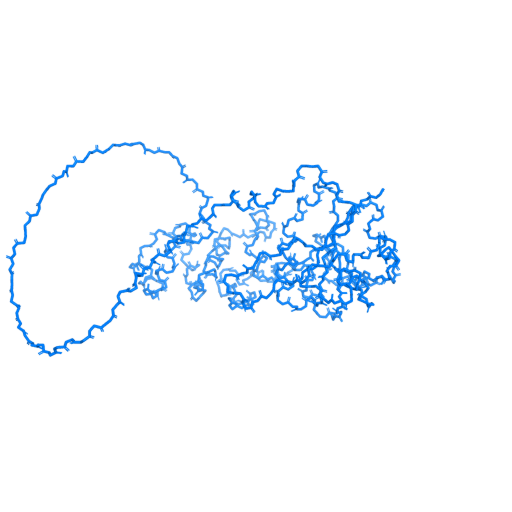 A N 1
ATOM 1399 C CA . ALA A 1 182 ? 0.396 -3.583 -23.758 1.00 45.34 182 ALA A CA 1
ATOM 1400 C C . ALA A 1 182 ? -1.082 -3.167 -23.829 1.00 45.34 182 ALA A C 1
ATOM 1402 O O . ALA A 1 182 ? -1.491 -2.508 -24.774 1.00 45.34 182 ALA A O 1
ATOM 1403 N N . MET A 1 183 ? -1.842 -3.545 -22.793 1.00 43.03 183 MET A N 1
ATOM 1404 C CA . MET A 1 183 ? -3.188 -3.047 -22.460 1.00 43.03 183 MET A CA 1
ATOM 1405 C C . MET A 1 183 ? -4.322 -3.340 -23.471 1.00 43.03 183 MET A C 1
ATOM 1407 O O . MET A 1 183 ? -4.186 -3.161 -24.676 1.00 43.03 183 MET A O 1
ATOM 1411 N N . GLU A 1 184 ? -5.501 -3.726 -22.973 1.00 43.03 184 GLU A N 1
ATOM 1412 C CA . GLU A 1 184 ? -6.730 -3.621 -23.775 1.00 43.03 184 GLU A CA 1
ATOM 1413 C C . GLU A 1 184 ? -7.060 -2.138 -24.039 1.00 43.03 184 GLU A C 1
ATOM 1415 O O . GLU A 1 184 ? -6.802 -1.296 -23.173 1.00 43.03 184 GLU A O 1
ATOM 1420 N N . PRO A 1 185 ? -7.637 -1.771 -25.200 1.00 46.78 185 PRO A N 1
ATOM 1421 C CA . PRO A 1 185 ? -8.029 -0.392 -25.468 1.00 46.78 185 PRO A CA 1
ATOM 1422 C C . PRO A 1 185 ? -8.944 0.134 -24.355 1.00 46.78 185 PRO A C 1
ATOM 1424 O O . PRO A 1 185 ? -10.019 -0.412 -24.114 1.00 46.78 185 PRO A O 1
ATOM 1427 N N . ALA A 1 186 ? -8.526 1.197 -23.664 1.00 47.09 186 ALA A N 1
ATOM 1428 C CA . ALA A 1 186 ? -9.366 1.824 -22.651 1.00 47.09 186 ALA A CA 1
ATOM 1429 C C . ALA A 1 186 ? -10.618 2.419 -23.316 1.00 47.09 186 ALA A C 1
ATOM 1431 O O . ALA A 1 186 ? -10.498 3.191 -24.271 1.00 47.09 186 ALA A O 1
ATOM 1432 N N . GLU A 1 187 ? -11.811 2.099 -22.804 1.00 48.22 187 GLU A N 1
ATOM 1433 C CA . GLU A 1 187 ? -13.034 2.733 -23.298 1.00 48.22 187 GLU A CA 1
ATOM 1434 C C . GLU A 1 187 ? -12.973 4.260 -23.095 1.00 48.22 187 GLU A C 1
ATOM 1436 O O . GLU A 1 187 ? -12.465 4.732 -22.064 1.00 48.22 187 GLU A O 1
ATOM 1441 N N . PRO A 1 188 ? -13.488 5.060 -24.050 1.00 47.09 188 PRO A N 1
ATOM 1442 C CA . PRO A 1 188 ? -13.553 6.507 -23.903 1.00 47.09 188 PRO A CA 1
ATOM 1443 C C . PRO A 1 188 ? -14.301 6.870 -22.617 1.00 47.09 188 PRO A C 1
ATOM 1445 O O . PRO A 1 188 ? -15.461 6.502 -22.428 1.00 47.09 188 PRO A O 1
ATOM 1448 N N . ARG A 1 189 ? -13.657 7.616 -21.713 1.00 50.56 189 ARG A N 1
ATOM 1449 C CA . ARG A 1 189 ? -14.360 8.160 -20.543 1.00 50.56 189 ARG A CA 1
ATOM 1450 C C . ARG A 1 189 ? -15.392 9.190 -21.013 1.00 50.56 189 ARG A C 1
ATOM 1452 O O . ARG A 1 189 ? -15.166 9.879 -22.000 1.00 50.56 189 ARG A O 1
ATOM 1459 N N . ALA A 1 190 ? -16.499 9.299 -20.273 1.00 47.06 190 ALA A N 1
ATOM 1460 C CA . ALA A 1 190 ? -17.780 9.948 -20.608 1.00 47.06 190 ALA A CA 1
ATOM 1461 C C . ALA A 1 190 ? -17.772 11.425 -21.083 1.00 47.06 190 ALA A C 1
ATOM 1463 O O . ALA A 1 190 ? -18.830 12.009 -21.291 1.00 47.06 190 ALA A O 1
ATOM 1464 N N . CYS A 1 191 ? -16.614 12.043 -21.282 1.00 52.94 191 CYS A N 1
ATOM 1465 C CA . CYS A 1 191 ? -16.472 13.327 -21.948 1.00 52.94 191 CYS A CA 1
ATOM 1466 C C . CYS A 1 191 ? -15.349 13.164 -22.976 1.00 52.94 191 CYS A C 1
ATOM 1468 O O . CYS A 1 191 ? -14.196 12.985 -22.584 1.00 52.94 191 CYS A O 1
ATOM 1470 N N . GLY A 1 192 ? -15.681 13.185 -24.272 1.00 47.41 192 GLY A N 1
ATOM 1471 C CA . GLY A 1 192 ? -14.792 12.901 -25.415 1.00 47.41 192 GLY A CA 1
ATOM 1472 C C . GLY A 1 192 ? -13.570 13.820 -25.589 1.00 47.41 192 GLY A C 1
ATOM 1473 O O . GLY A 1 192 ? -13.009 13.896 -26.676 1.00 47.41 192 GLY A O 1
ATOM 1474 N N . CYS A 1 193 ? -13.153 14.517 -24.533 1.00 47.34 193 CYS A N 1
ATOM 1475 C CA . CYS A 1 193 ? -12.009 15.419 -24.471 1.00 47.34 193 CYS A CA 1
ATOM 1476 C C . CYS A 1 193 ? -10.705 14.726 -24.034 1.00 47.34 193 CYS A C 1
ATOM 1478 O O . CYS A 1 193 ? -9.649 15.351 -24.071 1.00 47.34 193 CYS A O 1
ATOM 1480 N N . VAL A 1 194 ? -10.751 13.459 -23.606 1.00 42.75 194 VAL A N 1
ATOM 1481 C CA . VAL A 1 194 ? -9.556 12.675 -23.253 1.00 42.75 194 VAL A CA 1
ATOM 1482 C C . VAL A 1 194 ? -9.474 11.484 -24.194 1.00 42.75 194 VAL A C 1
ATOM 1484 O O . VAL A 1 194 ? -10.243 10.532 -24.060 1.00 42.75 194 VAL A O 1
ATOM 1487 N N . GLN A 1 195 ? -8.563 11.547 -25.167 1.00 44.31 195 GLN A N 1
ATOM 1488 C CA . GLN A 1 195 ? -8.337 10.413 -26.056 1.00 44.31 195 GLN A CA 1
ATOM 1489 C C . GLN A 1 195 ? -7.708 9.252 -25.275 1.00 44.31 195 GLN A C 1
ATOM 1491 O O . GLN A 1 195 ? -6.811 9.486 -24.456 1.00 44.31 195 GLN A O 1
ATOM 1496 N N . PRO A 1 196 ? -8.173 8.011 -25.497 1.00 45.19 196 PRO A N 1
ATOM 1497 C CA . PRO A 1 196 ? -7.527 6.846 -24.919 1.00 45.19 196 PRO A CA 1
ATOM 1498 C C . PRO A 1 196 ? -6.067 6.769 -25.400 1.00 45.19 196 PRO A C 1
ATOM 1500 O O . PRO A 1 196 ? -5.765 7.209 -26.515 1.00 45.19 196 PRO A O 1
ATOM 1503 N N . PRO A 1 197 ? -5.140 6.248 -24.573 1.00 49.16 197 PRO A N 1
ATOM 1504 C CA . PRO A 1 197 ? -3.755 6.059 -24.986 1.00 49.16 197 PRO A CA 1
ATOM 1505 C C . PRO A 1 197 ? -3.698 5.243 -26.280 1.00 49.16 197 PRO A C 1
ATOM 1507 O O . PRO A 1 197 ? -4.419 4.256 -26.422 1.00 49.16 197 PRO A O 1
ATOM 1510 N N . ALA A 1 198 ? -2.848 5.652 -27.222 1.00 51.53 198 ALA A N 1
ATOM 1511 C CA . ALA A 1 198 ? -2.677 4.921 -28.470 1.00 51.53 198 ALA A CA 1
ATOM 1512 C C . ALA A 1 198 ? -2.139 3.509 -28.179 1.00 51.53 198 ALA A C 1
ATOM 1514 O O . ALA A 1 198 ? -1.005 3.358 -27.719 1.00 51.53 198 ALA A O 1
ATOM 1515 N N . VAL A 1 199 ? -2.947 2.487 -28.465 1.00 51.56 199 VAL A N 1
ATOM 1516 C CA . VAL A 1 199 ? -2.494 1.093 -28.504 1.00 51.56 199 VAL A CA 1
ATOM 1517 C C . VAL A 1 199 ? -1.593 0.956 -29.728 1.00 51.56 199 VAL A C 1
ATOM 1519 O O . VAL A 1 199 ? -1.978 1.326 -30.835 1.00 51.56 199 VAL A O 1
ATOM 1522 N N . THR A 1 200 ? -0.351 0.526 -29.518 1.00 52.75 200 THR A N 1
ATOM 1523 C CA . THR A 1 200 ? 0.637 0.390 -30.592 1.00 52.75 200 THR A CA 1
ATOM 1524 C C . THR A 1 200 ? 0.843 -1.088 -30.891 1.00 52.75 200 THR A C 1
ATOM 1526 O O . THR A 1 200 ? 1.361 -1.810 -30.049 1.00 52.75 200 THR A O 1
ATOM 1529 N N . ASP A 1 201 ? 0.517 -1.519 -32.111 1.00 50.62 201 ASP A N 1
ATOM 1530 C CA . ASP A 1 201 ? 0.729 -2.907 -32.564 1.00 50.62 201 ASP A CA 1
ATOM 1531 C C . ASP A 1 201 ? 2.215 -3.245 -32.797 1.00 50.62 201 ASP A C 1
ATOM 1533 O O . ASP A 1 201 ? 2.592 -4.400 -32.995 1.00 50.62 201 ASP A O 1
ATOM 1537 N N . LYS A 1 202 ? 3.092 -2.232 -32.775 1.00 53.62 202 LYS A N 1
ATOM 1538 C CA . LYS A 1 202 ? 4.552 -2.387 -32.864 1.00 53.62 202 LYS A CA 1
ATOM 1539 C C . LYS A 1 202 ? 5.134 -2.737 -31.498 1.00 53.62 202 LYS A C 1
ATOM 1541 O O . LYS A 1 202 ? 5.788 -1.917 -30.858 1.00 53.62 202 LYS A O 1
ATOM 1546 N N . ILE A 1 203 ? 4.876 -3.962 -31.072 1.00 57.56 203 ILE A N 1
ATOM 1547 C CA . ILE A 1 203 ? 5.451 -4.551 -29.866 1.00 57.56 203 ILE A CA 1
ATOM 1548 C C . ILE A 1 203 ? 6.844 -5.093 -30.213 1.00 57.56 203 ILE A C 1
ATOM 1550 O O . ILE A 1 203 ? 7.013 -5.781 -31.222 1.00 57.56 203 ILE A O 1
ATOM 1554 N N . ALA A 1 204 ? 7.858 -4.763 -29.410 1.00 64.31 204 ALA A N 1
ATOM 1555 C CA . ALA A 1 204 ? 9.207 -5.279 -29.629 1.00 64.31 204 ALA A CA 1
ATOM 1556 C C . ALA A 1 204 ? 9.241 -6.821 -29.536 1.00 64.31 204 ALA A C 1
ATOM 1558 O O . ALA A 1 204 ? 8.537 -7.400 -28.703 1.00 64.31 204 ALA A O 1
ATOM 1559 N N . PRO A 1 205 ? 10.060 -7.505 -30.359 1.00 71.31 205 PRO A N 1
ATOM 1560 C CA . PRO A 1 205 ? 10.196 -8.953 -30.269 1.00 71.31 205 PRO A CA 1
ATOM 1561 C C . PRO A 1 205 ? 10.770 -9.350 -28.906 1.00 71.31 205 PRO A C 1
ATOM 1563 O O . PRO A 1 205 ? 11.537 -8.603 -28.301 1.00 71.31 205 PRO A O 1
ATOM 1566 N N . TYR A 1 206 ? 10.445 -10.558 -28.444 1.00 71.31 206 TYR A N 1
ATOM 1567 C CA . TYR A 1 206 ? 10.918 -11.072 -27.155 1.00 71.31 206 TYR A CA 1
ATOM 1568 C C . TYR A 1 206 ? 12.451 -11.013 -27.018 1.00 71.31 206 TYR A C 1
ATOM 1570 O O . TYR A 1 206 ? 12.976 -10.575 -26.000 1.00 71.31 206 TYR A O 1
ATOM 1578 N N . SER A 1 207 ? 13.175 -11.317 -28.094 1.00 77.12 207 SER A N 1
ATOM 1579 C CA . SER A 1 207 ? 14.637 -11.223 -28.139 1.00 77.12 207 SER A CA 1
ATOM 1580 C C . SER A 1 207 ? 15.183 -9.815 -27.866 1.00 77.12 207 SER A C 1
ATOM 1582 O O . SER A 1 207 ? 16.287 -9.681 -27.344 1.00 77.12 207 SER A O 1
ATOM 1584 N N . ALA A 1 208 ? 14.418 -8.758 -28.166 1.00 78.38 208 ALA A N 1
ATOM 1585 C CA . ALA A 1 208 ? 14.819 -7.384 -27.868 1.00 78.38 208 ALA A CA 1
ATOM 1586 C C . ALA A 1 208 ? 14.746 -7.069 -26.367 1.00 78.38 208 ALA A C 1
ATOM 1588 O O . ALA A 1 208 ? 15.560 -6.287 -25.879 1.00 78.38 208 ALA A O 1
ATOM 1589 N N . ILE A 1 209 ? 13.811 -7.684 -25.629 1.00 83.75 209 ILE A N 1
ATOM 1590 C CA . ILE A 1 209 ? 13.694 -7.473 -24.180 1.00 83.75 209 ILE A CA 1
ATOM 1591 C C . ILE A 1 209 ? 14.655 -8.351 -23.375 1.00 83.75 209 ILE A C 1
ATOM 1593 O O . ILE A 1 209 ? 15.126 -7.924 -22.326 1.00 83.75 209 ILE A O 1
ATOM 1597 N N . GLU A 1 210 ? 15.009 -9.539 -23.869 1.00 86.25 210 GLU A N 1
ATOM 1598 C CA . GLU A 1 210 ? 15.923 -10.467 -23.188 1.00 86.25 210 GLU A CA 1
ATOM 1599 C C . GLU A 1 210 ? 17.316 -9.874 -22.947 1.00 86.25 210 GLU A C 1
ATOM 1601 O O . GLU A 1 210 ? 17.921 -10.086 -21.891 1.00 86.25 210 GLU A O 1
ATOM 1606 N N . SER A 1 211 ? 17.827 -9.124 -23.927 1.00 88.19 211 SER A N 1
ATOM 1607 C CA . SER A 1 211 ? 19.165 -8.533 -23.886 1.00 88.19 211 SER A CA 1
ATOM 1608 C C . SER A 1 211 ? 19.254 -7.219 -23.109 1.00 88.19 211 SER A C 1
ATOM 1610 O O . SER A 1 211 ? 20.357 -6.688 -22.974 1.00 88.19 211 SER A O 1
ATOM 1612 N N . ILE A 1 212 ? 18.134 -6.684 -22.607 1.00 90.62 212 ILE A N 1
ATOM 1613 C CA . ILE A 1 212 ? 18.132 -5.413 -21.874 1.00 90.62 212 ILE A CA 1
ATOM 1614 C C . ILE A 1 212 ? 19.017 -5.540 -20.633 1.00 90.62 212 ILE A C 1
ATOM 1616 O O . ILE A 1 212 ? 18.886 -6.480 -19.850 1.00 90.62 212 ILE A O 1
ATOM 1620 N N . SER A 1 213 ? 19.921 -4.577 -20.452 1.00 92.94 213 SER A N 1
ATOM 1621 C CA . SER A 1 213 ? 20.769 -4.489 -19.266 1.00 92.94 213 SER A CA 1
ATOM 1622 C C . SER A 1 213 ? 20.011 -3.801 -18.137 1.00 92.94 213 SER A C 1
ATOM 1624 O O . SER A 1 213 ? 19.653 -2.628 -18.243 1.00 92.94 213 SER A O 1
ATOM 1626 N N . VAL A 1 214 ? 19.779 -4.531 -17.051 1.00 93.75 214 VAL A N 1
ATOM 1627 C CA . VAL A 1 214 ? 19.071 -4.048 -15.867 1.00 93.75 214 VAL A CA 1
ATOM 1628 C C . VAL A 1 214 ? 19.886 -4.243 -14.605 1.00 93.75 214 VAL A C 1
ATOM 1630 O O . VAL A 1 214 ? 20.720 -5.138 -14.515 1.00 93.75 214 VAL A O 1
ATOM 1633 N N . GLN A 1 215 ? 19.624 -3.424 -13.593 1.00 93.56 215 GLN A N 1
ATOM 1634 C CA . GLN A 1 215 ? 20.260 -3.551 -12.288 1.00 93.56 215 GLN A CA 1
ATOM 1635 C C . GLN A 1 215 ? 19.222 -3.853 -11.211 1.00 93.56 215 GLN A C 1
ATOM 1637 O O . GLN A 1 215 ? 18.260 -3.108 -11.059 1.00 93.56 215 GLN A O 1
ATOM 1642 N N . LYS A 1 216 ? 19.430 -4.903 -10.414 1.00 92.69 216 LYS A N 1
ATOM 1643 C CA . LYS A 1 216 ? 18.587 -5.168 -9.247 1.00 92.69 216 LYS A CA 1
ATOM 1644 C C . LYS A 1 216 ? 19.008 -4.249 -8.099 1.00 92.69 216 LYS A C 1
ATOM 1646 O O . LYS A 1 216 ? 20.169 -4.246 -7.689 1.00 92.69 216 LYS A O 1
ATOM 1651 N N . LEU A 1 217 ? 18.064 -3.434 -7.635 1.00 90.19 217 LEU A N 1
ATOM 1652 C CA . LEU A 1 217 ? 18.253 -2.468 -6.553 1.00 90.19 217 LEU A CA 1
ATOM 1653 C C . LEU A 1 217 ? 17.911 -3.069 -5.194 1.00 90.19 217 LEU A C 1
ATOM 1655 O O . LEU A 1 217 ? 18.616 -2.809 -4.224 1.00 90.19 217 LEU A O 1
ATOM 1659 N N . THR A 1 218 ? 16.838 -3.860 -5.137 1.00 88.12 218 THR A N 1
ATOM 1660 C CA . THR A 1 218 ? 16.371 -4.501 -3.907 1.00 88.12 218 THR A CA 1
ATOM 1661 C C . THR A 1 218 ? 16.099 -5.991 -4.134 1.00 88.12 218 THR A C 1
ATOM 1663 O O . THR A 1 218 ? 15.733 -6.411 -5.242 1.00 88.12 218 THR A O 1
ATOM 1666 N N . PRO A 1 219 ? 16.307 -6.833 -3.111 1.00 86.69 219 PRO A N 1
ATOM 1667 C CA . PRO A 1 219 ? 15.815 -8.207 -3.104 1.00 86.69 219 PRO A CA 1
ATOM 1668 C C . PRO A 1 219 ? 14.280 -8.258 -3.003 1.00 86.69 219 PRO A C 1
ATOM 1670 O O . PRO A 1 219 ? 13.614 -7.240 -2.832 1.00 86.69 219 PRO A O 1
ATOM 1673 N N . GLU A 1 220 ? 13.715 -9.461 -3.119 1.00 84.44 220 GLU A N 1
ATOM 1674 C CA . GLU A 1 220 ? 12.333 -9.686 -2.683 1.00 84.44 220 GLU A CA 1
ATOM 1675 C C . GLU A 1 220 ? 12.302 -9.581 -1.156 1.00 84.44 220 GLU A C 1
ATOM 1677 O O . GLU A 1 220 ? 13.150 -10.164 -0.475 1.00 84.44 220 GLU A O 1
ATOM 1682 N N . TYR A 1 221 ? 11.371 -8.789 -0.638 1.00 81.62 221 TYR A N 1
ATOM 1683 C CA . TYR A 1 221 ? 11.185 -8.585 0.784 1.00 81.62 221 TYR A CA 1
ATOM 1684 C C . TYR A 1 221 ? 10.712 -9.878 1.441 1.00 81.62 221 TYR A C 1
ATOM 1686 O O . TYR A 1 221 ? 9.844 -10.587 0.928 1.00 81.62 221 TYR A O 1
ATOM 1694 N N . LYS A 1 222 ? 11.292 -10.165 2.600 1.00 75.88 222 LYS A N 1
ATOM 1695 C CA . LYS A 1 222 ? 10.866 -11.230 3.497 1.00 75.88 222 LYS A CA 1
ATOM 1696 C C . LYS A 1 222 ? 10.729 -10.625 4.885 1.00 75.88 222 LYS A C 1
ATOM 1698 O O . LYS A 1 222 ? 11.523 -9.760 5.252 1.00 75.88 222 LYS A O 1
ATOM 1703 N N . ILE A 1 223 ? 9.733 -11.089 5.629 1.00 61.69 223 ILE A N 1
ATOM 1704 C CA . ILE A 1 223 ? 9.503 -10.686 7.018 1.00 61.69 223 ILE A CA 1
ATOM 1705 C C . ILE A 1 223 ? 10.798 -10.910 7.818 1.00 61.69 223 ILE A C 1
ATOM 1707 O O . ILE A 1 223 ? 11.441 -11.952 7.673 1.00 61.69 223 ILE A O 1
ATOM 1711 N N . GLY A 1 224 ? 11.208 -9.904 8.596 1.00 58.38 224 GLY A N 1
ATOM 1712 C CA . GLY A 1 224 ? 12.464 -9.901 9.358 1.00 58.38 224 GLY A CA 1
ATOM 1713 C C . GLY A 1 224 ? 13.711 -9.448 8.585 1.00 58.38 224 GLY A C 1
ATOM 1714 O O . GLY A 1 224 ? 14.815 -9.509 9.121 1.00 58.38 224 GLY A O 1
ATOM 1715 N N . MET A 1 225 ? 13.577 -9.000 7.330 1.00 62.19 225 MET A N 1
ATOM 1716 C CA . MET A 1 225 ? 14.694 -8.436 6.569 1.00 62.19 225 MET A CA 1
ATOM 1717 C C . MET A 1 225 ? 14.814 -6.928 6.817 1.00 62.19 225 MET A C 1
ATOM 1719 O O . MET A 1 225 ? 13.850 -6.188 6.625 1.00 62.19 225 MET A O 1
ATOM 1723 N N . GLU A 1 226 ? 16.002 -6.459 7.209 1.00 55.94 226 GLU A N 1
ATOM 1724 C CA . GLU A 1 226 ? 16.242 -5.032 7.434 1.00 55.94 226 GLU A CA 1
ATOM 1725 C C . GLU A 1 226 ? 15.992 -4.199 6.166 1.00 55.94 226 GLU A C 1
ATOM 1727 O O . GLU A 1 226 ? 16.366 -4.573 5.052 1.00 55.94 226 GLU A O 1
ATOM 1732 N N . HIS A 1 227 ? 15.452 -2.992 6.347 1.00 53.06 227 HIS A N 1
ATOM 1733 C CA . HIS A 1 227 ? 15.201 -2.013 5.283 1.00 53.06 227 HIS A CA 1
ATOM 1734 C C . HIS A 1 227 ? 16.494 -1.531 4.569 1.00 53.06 227 HIS A C 1
ATOM 1736 O O . HIS A 1 227 ? 16.459 -0.843 3.545 1.00 53.06 227 HIS A O 1
ATOM 1742 N N . LEU A 1 228 ? 17.665 -1.879 5.112 1.00 51.41 228 LEU A N 1
ATOM 1743 C CA . LEU A 1 228 ? 18.989 -1.395 4.717 1.00 51.41 228 LEU A CA 1
ATOM 1744 C C . LEU A 1 228 ? 19.838 -2.433 3.971 1.00 51.41 228 LEU A C 1
ATOM 1746 O O . LEU A 1 228 ? 21.070 -2.389 4.032 1.00 51.41 228 LEU A O 1
ATOM 1750 N N . VAL A 1 229 ? 19.233 -3.329 3.187 1.00 52.25 229 VAL A N 1
ATOM 1751 C CA . VAL A 1 229 ? 20.036 -4.181 2.300 1.00 52.25 229 VAL A CA 1
ATOM 1752 C C . VAL A 1 229 ? 20.600 -3.338 1.144 1.00 52.25 229 VAL A C 1
ATOM 1754 O O . VAL A 1 229 ? 19.958 -3.134 0.116 1.00 52.25 229 VAL A O 1
ATOM 1757 N N . LYS A 1 230 ? 21.844 -2.854 1.281 1.00 55.19 230 LYS A N 1
ATOM 1758 C CA . LYS A 1 230 ? 22.626 -2.234 0.189 1.00 55.19 230 LYS A CA 1
ATOM 1759 C C . LYS A 1 230 ? 23.081 -3.286 -0.839 1.00 55.19 230 LYS A C 1
ATOM 1761 O O . LYS A 1 230 ? 24.259 -3.374 -1.165 1.00 55.19 230 LYS A O 1
ATOM 1766 N N . THR A 1 231 ? 22.175 -4.098 -1.371 1.00 60.16 231 THR A N 1
ATOM 1767 C CA . THR A 1 231 ? 22.475 -5.080 -2.425 1.00 60.16 231 THR A CA 1
ATOM 1768 C C . THR A 1 231 ? 22.131 -4.506 -3.788 1.00 60.16 231 THR A C 1
ATOM 1770 O O . THR A 1 231 ? 21.194 -4.951 -4.448 1.00 60.16 231 THR A O 1
ATOM 1773 N N . LYS A 1 232 ? 22.911 -3.518 -4.233 1.00 71.81 232 LYS A N 1
ATOM 1774 C CA . LYS A 1 232 ? 22.961 -3.214 -5.664 1.00 71.81 232 LYS A CA 1
ATOM 1775 C C . LYS A 1 232 ? 23.787 -4.299 -6.327 1.00 71.81 232 LYS A C 1
ATOM 1777 O O . LYS A 1 232 ? 24.994 -4.376 -6.102 1.00 71.81 232 LYS A O 1
ATOM 1782 N N . THR A 1 233 ? 23.148 -5.140 -7.126 1.00 82.69 233 THR A N 1
ATOM 1783 C CA . THR A 1 233 ? 23.889 -6.131 -7.905 1.00 82.69 233 THR A CA 1
ATOM 1784 C C . THR A 1 233 ? 24.587 -5.447 -9.081 1.00 82.69 233 THR A C 1
ATOM 1786 O O . THR A 1 233 ? 24.190 -4.349 -9.496 1.00 82.69 233 THR A O 1
ATOM 1789 N N . PRO A 1 234 ? 25.614 -6.076 -9.669 1.00 88.56 234 PRO A N 1
ATOM 1790 C CA . PRO A 1 234 ? 26.066 -5.704 -11.000 1.00 88.56 234 PRO A CA 1
ATOM 1791 C C . PRO A 1 234 ? 24.901 -5.748 -12.007 1.00 88.56 234 PRO A C 1
ATOM 1793 O O . PRO A 1 234 ? 23.934 -6.492 -11.788 1.00 88.56 234 PRO A O 1
ATOM 1796 N N . PRO A 1 235 ? 24.969 -4.967 -13.099 1.00 92.12 235 PRO A N 1
ATOM 1797 C CA . PRO A 1 235 ? 24.019 -5.086 -14.195 1.00 92.12 235 PRO A CA 1
ATOM 1798 C C . PRO A 1 235 ? 23.963 -6.518 -14.741 1.00 92.12 235 PRO A C 1
ATOM 1800 O O . PRO A 1 235 ? 24.988 -7.185 -14.874 1.00 92.12 235 PRO A O 1
ATOM 1803 N N . MET A 1 236 ? 22.760 -6.973 -15.066 1.00 93.00 236 MET A N 1
ATOM 1804 C CA . MET A 1 236 ? 22.456 -8.306 -15.576 1.00 93.00 236 MET A CA 1
ATOM 1805 C C . MET A 1 236 ? 21.527 -8.207 -16.786 1.00 93.00 236 MET A C 1
ATOM 1807 O O . MET A 1 236 ? 20.862 -7.190 -16.990 1.00 93.00 236 MET A O 1
ATOM 1811 N N . LYS A 1 237 ? 21.467 -9.268 -17.594 1.00 92.69 237 LYS A N 1
ATOM 1812 C CA . LYS A 1 237 ? 20.482 -9.362 -18.677 1.00 92.69 237 LYS A CA 1
ATOM 1813 C C . LYS A 1 237 ? 19.089 -9.542 -18.088 1.00 92.69 237 LYS A C 1
ATOM 1815 O O . LYS A 1 237 ? 18.915 -10.309 -17.145 1.00 92.69 237 LYS A O 1
ATOM 1820 N N . ALA A 1 238 ? 18.096 -8.890 -18.670 1.00 91.31 238 ALA A N 1
ATOM 1821 C CA . ALA A 1 238 ? 16.726 -8.974 -18.197 1.00 91.31 238 ALA A CA 1
ATOM 1822 C C . ALA A 1 238 ? 16.151 -10.397 -18.272 1.00 91.31 238 ALA A C 1
ATOM 1824 O O . ALA A 1 238 ? 15.407 -10.777 -17.374 1.00 91.31 238 ALA A O 1
ATOM 1825 N N . ALA A 1 239 ? 16.576 -11.210 -19.249 1.00 90.44 239 ALA A N 1
ATOM 1826 C CA . ALA A 1 239 ? 16.194 -12.625 -19.361 1.00 90.44 239 ALA A CA 1
ATOM 1827 C C . ALA A 1 239 ? 16.428 -13.445 -18.078 1.00 90.44 239 ALA A C 1
ATOM 1829 O O . ALA A 1 239 ? 15.730 -14.419 -17.811 1.00 90.44 239 ALA A O 1
ATOM 1830 N N . GLU A 1 240 ? 17.394 -13.044 -17.253 1.00 91.75 240 GLU A N 1
ATOM 1831 C CA . GLU A 1 240 ? 17.674 -13.690 -15.971 1.00 91.75 240 GLU A CA 1
ATOM 1832 C C . GLU A 1 240 ? 16.518 -13.553 -14.962 1.00 91.75 240 GLU A C 1
ATOM 1834 O O . GLU A 1 240 ? 16.388 -14.388 -14.070 1.00 91.75 240 GLU A O 1
ATOM 1839 N N . LEU A 1 241 ? 15.670 -12.522 -15.087 1.00 90.38 241 LEU A N 1
ATOM 1840 C CA . LEU A 1 241 ? 14.545 -12.279 -14.176 1.00 90.38 241 LEU A CA 1
ATOM 1841 C C . LEU A 1 241 ? 13.442 -13.337 -14.303 1.00 90.38 241 LEU A C 1
ATOM 1843 O O . LEU A 1 241 ? 12.731 -13.580 -13.334 1.00 90.38 241 LEU A O 1
ATOM 1847 N N . TRP A 1 242 ? 13.305 -13.958 -15.476 1.00 89.88 242 TRP A N 1
ATOM 1848 C CA . TRP A 1 242 ? 12.261 -14.943 -15.784 1.00 89.88 242 TRP A CA 1
ATOM 1849 C C . TRP A 1 242 ? 12.822 -16.255 -16.347 1.00 89.88 242 TRP A C 1
ATOM 1851 O O . TRP A 1 242 ? 12.092 -17.040 -16.946 1.00 89.88 242 TRP A O 1
ATOM 1861 N N . ARG A 1 243 ? 14.122 -16.519 -16.142 1.00 88.19 243 ARG A N 1
ATOM 1862 C CA . ARG A 1 243 ? 14.770 -17.757 -16.607 1.00 88.19 243 ARG A CA 1
ATOM 1863 C C . ARG A 1 243 ? 14.123 -19.011 -16.020 1.00 88.19 243 ARG A C 1
ATOM 1865 O O . ARG A 1 243 ? 14.024 -20.005 -16.718 1.00 88.19 243 ARG A O 1
ATOM 1872 N N . ASN A 1 244 ? 13.772 -18.968 -14.732 1.00 86.81 244 ASN A N 1
ATOM 1873 C CA . ASN A 1 244 ? 13.349 -20.152 -13.972 1.00 86.81 244 ASN A CA 1
ATOM 1874 C C . ASN A 1 244 ? 11.855 -20.159 -13.638 1.00 86.81 244 ASN A C 1
ATOM 1876 O O . ASN A 1 244 ? 11.306 -21.195 -13.276 1.00 86.81 244 ASN A O 1
ATOM 1880 N N . LYS A 1 245 ? 11.213 -18.988 -13.654 1.00 86.69 245 LYS A N 1
ATOM 1881 C CA . LYS A 1 245 ? 9.797 -18.825 -13.326 1.00 86.69 245 LYS A CA 1
ATOM 1882 C C . LYS A 1 245 ? 9.188 -17.743 -14.214 1.00 86.69 245 LYS A C 1
ATOM 1884 O O . LYS A 1 245 ? 9.891 -16.788 -14.549 1.00 86.69 245 LYS A O 1
ATOM 1889 N N . PRO A 1 246 ? 7.899 -17.860 -14.571 1.00 88.62 246 PRO A N 1
ATOM 1890 C CA . PRO A 1 246 ? 7.195 -16.773 -15.237 1.00 88.62 246 PRO A CA 1
ATOM 1891 C C . PRO A 1 246 ? 7.215 -15.516 -14.362 1.00 88.62 246 PRO A C 1
ATOM 1893 O O . PRO A 1 246 ? 7.234 -15.600 -13.132 1.00 88.62 246 PRO A O 1
ATOM 1896 N N . ALA A 1 247 ? 7.200 -14.347 -14.994 1.00 89.06 247 ALA A N 1
ATOM 1897 C CA . ALA A 1 247 ? 7.329 -13.076 -14.298 1.00 89.06 247 ALA A CA 1
ATOM 1898 C C . ALA A 1 247 ? 6.361 -12.021 -14.832 1.00 89.06 247 ALA A C 1
ATOM 1900 O O . ALA A 1 247 ? 6.121 -11.914 -16.033 1.00 89.06 247 ALA A O 1
ATOM 1901 N N . VAL A 1 248 ? 5.859 -11.186 -13.929 1.00 89.44 248 VAL A N 1
ATOM 1902 C CA . VAL A 1 248 ? 5.169 -9.937 -14.241 1.00 89.44 248 VAL A CA 1
ATOM 1903 C C . VAL A 1 248 ? 6.089 -8.780 -13.883 1.00 89.44 248 VAL A C 1
ATOM 1905 O O . VAL A 1 248 ? 6.580 -8.667 -12.759 1.00 89.44 248 VAL A O 1
ATOM 1908 N N . LEU A 1 249 ? 6.304 -7.908 -14.856 1.00 89.56 249 LEU A N 1
ATOM 1909 C CA . LEU A 1 249 ? 7.109 -6.703 -14.756 1.00 89.56 249 LEU A CA 1
ATOM 1910 C C . LEU A 1 249 ? 6.163 -5.502 -14.756 1.00 89.56 249 LEU A C 1
ATOM 1912 O O . LEU A 1 249 ? 5.477 -5.235 -15.743 1.00 89.56 249 LEU A O 1
ATOM 1916 N N . LEU A 1 250 ? 6.127 -4.776 -13.646 1.00 90.06 250 LEU A N 1
ATOM 1917 C CA . LEU A 1 250 ? 5.423 -3.507 -13.530 1.00 90.06 250 LEU A CA 1
ATOM 1918 C C . LEU A 1 250 ? 6.390 -2.369 -13.865 1.00 90.06 250 LEU A C 1
ATOM 1920 O O . LEU A 1 250 ? 7.304 -2.077 -13.094 1.00 90.06 250 LEU A O 1
ATOM 1924 N N . CYS A 1 251 ? 6.195 -1.712 -15.006 1.00 87.94 251 CYS A N 1
ATOM 1925 C CA . CYS A 1 251 ? 7.039 -0.603 -15.438 1.00 87.94 251 CYS A CA 1
ATOM 1926 C C . CYS A 1 251 ? 6.556 0.718 -14.825 1.00 87.94 251 CYS A C 1
ATOM 1928 O O . CYS A 1 251 ? 5.487 1.232 -15.157 1.00 87.94 251 CYS A O 1
ATOM 1930 N N . ILE A 1 252 ? 7.379 1.302 -13.954 1.00 86.62 252 ILE A N 1
ATOM 1931 C CA . ILE A 1 252 ? 7.107 2.544 -13.230 1.00 86.62 252 ILE A CA 1
ATOM 1932 C C . ILE A 1 252 ? 8.123 3.604 -13.647 1.00 86.62 252 ILE A C 1
ATOM 1934 O O . ILE A 1 252 ? 9.332 3.394 -13.575 1.00 86.62 252 ILE A O 1
ATOM 1938 N N . ARG A 1 253 ? 7.654 4.796 -14.032 1.00 83.94 253 ARG A N 1
ATOM 1939 C CA . ARG A 1 253 ? 8.574 5.885 -14.391 1.00 83.94 253 ARG A CA 1
ATOM 1940 C C . ARG A 1 253 ? 9.448 6.296 -13.204 1.00 83.94 253 ARG A C 1
ATOM 1942 O O . ARG A 1 253 ? 10.662 6.349 -13.341 1.00 83.94 253 ARG A O 1
ATOM 1949 N N . ARG A 1 254 ? 8.831 6.572 -12.050 1.00 85.62 254 ARG A N 1
ATOM 1950 C CA . ARG A 1 254 ? 9.508 7.019 -10.825 1.00 85.62 254 ARG A CA 1
ATOM 1951 C C . ARG A 1 254 ? 8.787 6.485 -9.573 1.00 85.62 254 ARG A C 1
ATOM 1953 O O . ARG A 1 254 ? 7.569 6.662 -9.483 1.00 85.62 254 ARG A O 1
ATOM 1960 N N . PRO A 1 255 ? 9.500 5.912 -8.588 1.00 87.06 255 PRO A N 1
ATOM 1961 C CA . PRO A 1 255 ? 8.898 5.335 -7.379 1.00 87.06 255 PRO A CA 1
ATOM 1962 C C . PRO A 1 255 ? 8.294 6.375 -6.411 1.00 87.06 255 PRO A C 1
ATOM 1964 O O . PRO A 1 255 ? 7.422 6.044 -5.610 1.00 87.06 255 PRO A O 1
ATOM 1967 N N . GLY A 1 256 ? 8.692 7.651 -6.496 1.00 80.06 256 GLY A N 1
ATOM 1968 C CA . GLY A 1 256 ? 8.079 8.754 -5.740 1.00 80.06 256 GLY A CA 1
ATOM 1969 C C . GLY A 1 256 ? 6.706 9.227 -6.244 1.00 80.06 256 GLY A C 1
ATOM 1970 O O . GLY A 1 256 ? 6.057 10.038 -5.590 1.00 80.06 256 GLY A O 1
ATOM 1971 N N . CYS A 1 257 ? 6.239 8.765 -7.408 1.00 81.62 257 CYS A N 1
ATOM 1972 C CA . CYS A 1 257 ? 4.961 9.207 -7.967 1.00 81.62 257 CYS A CA 1
ATOM 1973 C C . CYS A 1 257 ? 3.774 8.588 -7.210 1.00 81.62 257 CYS A C 1
ATOM 1975 O O . CYS A 1 257 ? 3.642 7.367 -7.161 1.00 81.62 257 CYS A O 1
ATOM 1977 N N . ILE A 1 258 ? 2.861 9.426 -6.704 1.00 73.06 258 ILE A N 1
ATOM 1978 C CA . ILE A 1 258 ? 1.666 9.000 -5.946 1.00 73.06 258 ILE A CA 1
ATOM 1979 C C . ILE A 1 258 ? 0.827 7.981 -6.732 1.00 73.06 258 ILE A C 1
ATOM 1981 O O . ILE A 1 258 ? 0.428 6.954 -6.189 1.00 73.06 258 ILE A O 1
ATOM 1985 N N . MET A 1 259 ? 0.599 8.230 -8.025 1.00 69.62 259 MET A N 1
ATOM 1986 C CA . MET A 1 259 ? -0.177 7.315 -8.869 1.00 69.62 259 MET A CA 1
ATOM 1987 C C . MET A 1 259 ? 0.536 5.974 -9.068 1.00 69.62 259 MET A C 1
ATOM 1989 O O . MET A 1 259 ? -0.112 4.933 -9.044 1.00 69.62 259 MET A O 1
ATOM 1993 N N . CYS A 1 260 ? 1.864 5.987 -9.215 1.00 78.38 260 CYS A N 1
ATOM 1994 C CA . CYS A 1 260 ? 2.647 4.763 -9.374 1.00 78.38 260 CYS A CA 1
ATOM 1995 C C . CYS A 1 260 ? 2.695 3.939 -8.083 1.00 78.38 260 CYS A C 1
ATOM 1997 O O . CYS A 1 260 ? 2.613 2.719 -8.147 1.00 78.38 260 CYS A O 1
ATOM 1999 N N . ARG A 1 261 ? 2.778 4.595 -6.917 1.00 81.06 261 ARG A N 1
ATOM 2000 C CA . ARG A 1 261 ? 2.683 3.942 -5.602 1.00 81.06 261 ARG A CA 1
ATOM 2001 C C . ARG A 1 261 ? 1.336 3.246 -5.420 1.00 81.06 261 ARG A C 1
ATOM 2003 O O . ARG A 1 261 ? 1.300 2.087 -5.026 1.00 81.06 261 ARG A O 1
ATOM 2010 N N . ALA A 1 262 ? 0.242 3.927 -5.765 1.00 71.56 262 ALA A N 1
ATOM 2011 C CA . ALA A 1 262 ? -1.099 3.356 -5.684 1.00 71.56 262 ALA A CA 1
ATOM 2012 C C . ALA A 1 262 ? -1.267 2.133 -6.603 1.00 71.56 262 ALA A C 1
ATOM 2014 O O . ALA A 1 262 ? -1.804 1.113 -6.178 1.00 71.56 262 ALA A O 1
ATOM 2015 N N . GLU A 1 263 ? -0.784 2.215 -7.844 1.00 75.88 263 GLU A N 1
ATOM 2016 C CA . GLU A 1 263 ? -0.845 1.111 -8.809 1.00 75.88 263 GLU A CA 1
ATOM 2017 C C . GLU A 1 263 ? 0.011 -0.088 -8.377 1.00 75.88 263 GLU A C 1
ATOM 2019 O O . GLU A 1 263 ? -0.468 -1.222 -8.392 1.00 75.88 263 GLU A O 1
ATOM 2024 N N . ALA A 1 264 ? 1.245 0.164 -7.928 1.00 84.06 264 ALA A N 1
ATOM 2025 C CA . ALA A 1 264 ? 2.137 -0.866 -7.405 1.00 84.06 264 ALA A CA 1
ATOM 2026 C C . ALA A 1 264 ? 1.514 -1.600 -6.217 1.00 84.06 264 ALA A C 1
ATOM 2028 O O . ALA A 1 264 ? 1.450 -2.827 -6.225 1.00 84.06 264 ALA A O 1
ATOM 2029 N N . HIS A 1 265 ? 0.966 -0.851 -5.260 1.00 82.12 265 HIS A N 1
ATOM 2030 C CA . HIS A 1 265 ? 0.311 -1.414 -4.088 1.00 82.12 265 HIS A CA 1
ATOM 2031 C C . HIS A 1 265 ? -0.920 -2.252 -4.467 1.00 82.12 265 HIS A C 1
ATOM 2033 O O . HIS A 1 265 ? -1.089 -3.366 -3.979 1.00 82.12 265 HIS A O 1
ATOM 2039 N N . GLN A 1 266 ? -1.766 -1.769 -5.385 1.00 78.94 266 GLN A N 1
ATOM 2040 C CA . GLN A 1 266 ? -2.940 -2.519 -5.856 1.00 78.94 266 GLN A CA 1
ATOM 2041 C C . GLN A 1 266 ? -2.576 -3.831 -6.560 1.00 78.94 266 GLN A C 1
ATOM 2043 O O . GLN A 1 266 ? -3.295 -4.823 -6.418 1.00 78.94 266 GLN A O 1
ATOM 2048 N N . LEU A 1 267 ? -1.490 -3.843 -7.338 1.00 83.00 267 LEU A N 1
ATOM 2049 C CA . LEU A 1 267 ? -1.002 -5.060 -7.981 1.00 83.00 267 LEU A CA 1
ATOM 2050 C C . LEU A 1 267 ? -0.385 -6.011 -6.950 1.00 83.00 267 LEU A C 1
ATOM 2052 O O . LEU A 1 267 ? -0.697 -7.201 -6.953 1.00 83.00 267 LEU A O 1
ATOM 2056 N N . TYR A 1 268 ? 0.450 -5.488 -6.052 1.00 86.62 268 TYR A N 1
ATOM 2057 C CA . TYR A 1 268 ? 1.173 -6.289 -5.069 1.00 86.62 268 TYR A CA 1
ATOM 2058 C C . TYR A 1 268 ? 0.266 -6.865 -3.975 1.00 86.62 268 TYR A C 1
ATOM 2060 O O . TYR A 1 268 ? 0.521 -7.965 -3.501 1.00 86.62 268 TYR A O 1
ATOM 2068 N N . ALA A 1 269 ? -0.857 -6.218 -3.651 1.00 82.62 269 ALA A N 1
ATOM 2069 C CA . ALA A 1 269 ? -1.881 -6.783 -2.765 1.00 82.62 269 ALA A CA 1
ATOM 2070 C C . ALA A 1 269 ? -2.432 -8.138 -3.263 1.00 82.62 269 ALA A C 1
ATOM 2072 O O . ALA A 1 269 ? -2.957 -8.926 -2.483 1.00 82.62 269 ALA A O 1
ATOM 2073 N N . LYS A 1 270 ? -2.286 -8.442 -4.561 1.00 83.69 270 LYS A N 1
ATOM 2074 C CA . LYS A 1 270 ? -2.667 -9.728 -5.168 1.00 83.69 270 LYS A CA 1
ATOM 2075 C C . LYS A 1 270 ? -1.513 -10.738 -5.213 1.00 83.69 270 LYS A C 1
ATOM 2077 O O . LYS A 1 270 ? -1.657 -11.779 -5.848 1.00 83.69 270 LYS A O 1
ATOM 2082 N N . LYS A 1 271 ? -0.377 -10.468 -4.559 1.00 84.38 271 LYS A N 1
ATOM 2083 C CA . LYS A 1 271 ? 0.798 -11.358 -4.512 1.00 84.38 271 LYS A CA 1
ATOM 2084 C C . LYS A 1 271 ? 0.458 -12.813 -4.151 1.00 84.38 271 LYS A C 1
ATOM 2086 O O . LYS A 1 271 ? 0.957 -13.673 -4.871 1.00 84.38 271 LYS A O 1
ATOM 2091 N N . PRO A 1 272 ? -0.439 -13.126 -3.190 1.00 83.50 272 PRO A N 1
ATOM 2092 C CA . PRO A 1 272 ? -0.807 -14.517 -2.903 1.00 83.50 272 PRO A CA 1
ATOM 2093 C C . PRO A 1 272 ? -1.354 -15.283 -4.119 1.00 83.50 272 PRO A C 1
ATOM 2095 O O . PRO A 1 272 ? -1.069 -16.466 -4.284 1.00 83.50 272 PRO A O 1
ATOM 2098 N N . LEU A 1 273 ? -2.087 -14.605 -5.012 1.00 78.69 273 LEU A N 1
ATOM 2099 C CA . LEU A 1 273 ? -2.588 -15.204 -6.251 1.00 78.69 273 LEU A CA 1
ATOM 2100 C C . LEU A 1 273 ? -1.444 -15.514 -7.224 1.00 78.69 273 LEU A C 1
ATOM 2102 O O . LEU A 1 273 ? -1.407 -16.591 -7.810 1.00 78.69 273 LEU A O 1
ATOM 2106 N N . PHE A 1 274 ? -0.501 -14.585 -7.392 1.00 85.75 274 PHE A N 1
ATOM 2107 C CA . PHE A 1 274 ? 0.664 -14.798 -8.255 1.00 85.75 274 PHE A CA 1
ATOM 2108 C C . PHE A 1 274 ? 1.591 -15.885 -7.704 1.00 85.75 274 PHE A C 1
ATOM 2110 O O . PHE A 1 274 ? 2.081 -16.706 -8.477 1.00 85.75 274 PHE A O 1
ATOM 2117 N N . ASP A 1 275 ? 1.759 -15.954 -6.383 1.00 84.12 275 ASP A N 1
ATOM 2118 C CA . ASP A 1 275 ? 2.544 -16.995 -5.719 1.00 84.12 275 ASP A CA 1
ATOM 2119 C C . ASP A 1 275 ? 1.931 -18.383 -5.900 1.00 84.12 275 ASP A C 1
ATOM 2121 O O . ASP A 1 275 ? 2.652 -19.324 -6.233 1.00 84.12 275 ASP A O 1
ATOM 2125 N N . ALA A 1 276 ? 0.604 -18.505 -5.777 1.00 81.75 276 ALA A N 1
ATOM 2126 C CA . ALA A 1 276 ? -0.112 -19.749 -6.061 1.00 81.75 276 ALA A CA 1
ATOM 2127 C C . ALA A 1 276 ? 0.063 -20.210 -7.521 1.00 81.75 276 ALA A C 1
ATOM 2129 O O . ALA A 1 276 ? 0.083 -21.408 -7.796 1.00 81.75 276 ALA A O 1
ATOM 2130 N N . LEU A 1 277 ? 0.235 -19.265 -8.451 1.00 86.81 277 LEU A N 1
ATOM 2131 C CA . LEU A 1 277 ? 0.516 -19.528 -9.866 1.00 86.81 277 LEU A CA 1
ATOM 2132 C C . LEU A 1 277 ? 2.017 -19.704 -10.170 1.00 86.81 277 LEU A C 1
ATOM 2134 O O . LEU A 1 277 ? 2.383 -19.943 -11.320 1.00 86.81 277 LEU A O 1
ATOM 2138 N N . GLY A 1 278 ? 2.899 -19.568 -9.175 1.00 85.69 278 GLY A N 1
ATOM 2139 C CA . GLY A 1 278 ? 4.351 -19.645 -9.357 1.00 85.69 278 GLY A CA 1
ATOM 2140 C C . GLY A 1 278 ? 4.955 -18.475 -10.146 1.00 85.69 278 GLY A C 1
ATOM 2141 O O . GLY A 1 278 ? 6.058 -18.608 -10.680 1.00 85.69 278 GLY A O 1
ATOM 2142 N N . VAL A 1 279 ? 4.250 -17.343 -10.229 1.00 88.06 279 VAL A N 1
ATOM 2143 C CA . VAL A 1 279 ? 4.629 -16.152 -10.998 1.00 88.06 279 VAL A CA 1
ATOM 2144 C C . VAL A 1 279 ? 5.346 -15.135 -10.111 1.00 88.06 279 VAL A C 1
ATOM 2146 O O . VAL A 1 279 ? 4.862 -14.760 -9.048 1.00 88.06 279 VAL A O 1
ATOM 2149 N N . GLN A 1 280 ? 6.494 -14.637 -10.567 1.00 89.44 280 GLN A N 1
ATOM 2150 C CA . GLN A 1 280 ? 7.278 -13.626 -9.855 1.00 89.44 280 GLN A CA 1
ATOM 2151 C C . GLN A 1 280 ? 6.819 -12.206 -10.194 1.00 89.44 280 GLN A C 1
ATOM 2153 O O . GLN A 1 280 ? 6.449 -11.926 -11.330 1.00 89.44 280 GLN A O 1
ATOM 2158 N N . LEU A 1 281 ? 6.896 -11.285 -9.230 1.00 92.31 281 LEU A N 1
ATOM 2159 C CA . LEU A 1 281 ? 6.588 -9.869 -9.441 1.00 92.31 281 LEU A CA 1
ATOM 2160 C C . LEU A 1 281 ? 7.858 -9.012 -9.341 1.00 92.31 281 LEU A C 1
ATOM 2162 O O . LEU A 1 281 ? 8.562 -9.042 -8.329 1.00 92.31 281 LEU A O 1
ATOM 2166 N N . PHE A 1 282 ? 8.107 -8.188 -10.359 1.00 94.12 282 PHE A N 1
ATOM 2167 C CA . PHE A 1 282 ? 9.201 -7.213 -10.397 1.00 94.12 282 PHE A CA 1
ATOM 2168 C C . PHE A 1 282 ? 8.684 -5.804 -10.696 1.00 94.12 282 PHE A C 1
ATOM 2170 O O . PHE A 1 282 ? 7.827 -5.628 -11.559 1.00 94.12 282 PHE A O 1
ATOM 2177 N N . ALA A 1 283 ? 9.241 -4.790 -10.032 1.00 93.75 283 ALA A N 1
ATOM 2178 C CA . ALA A 1 283 ? 9.010 -3.389 -10.385 1.00 93.75 283 ALA A CA 1
ATOM 2179 C C . ALA A 1 283 ? 10.209 -2.865 -11.181 1.00 93.75 283 ALA A C 1
ATOM 2181 O O . ALA A 1 283 ? 11.328 -2.893 -10.679 1.00 93.75 283 ALA A O 1
ATOM 2182 N N . VAL A 1 284 ? 9.995 -2.381 -12.404 1.00 92.88 284 VAL A N 1
ATOM 2183 C CA . VAL A 1 284 ? 11.042 -1.842 -13.285 1.00 92.88 284 VAL A CA 1
ATOM 2184 C C . VAL A 1 284 ? 10.963 -0.320 -13.298 1.00 92.88 284 VAL A C 1
ATOM 2186 O O . VAL A 1 284 ? 9.969 0.250 -13.741 1.00 92.88 284 VAL A O 1
ATOM 2189 N N . LEU A 1 285 ? 12.013 0.341 -12.819 1.00 92.12 285 LEU A N 1
ATOM 2190 C CA . LEU A 1 285 ? 12.118 1.790 -12.696 1.00 92.12 285 LEU A CA 1
ATOM 2191 C C . LEU A 1 285 ? 12.897 2.391 -13.863 1.00 92.12 285 LEU A C 1
ATOM 2193 O O . LEU A 1 285 ? 13.995 1.925 -14.166 1.00 92.12 285 LEU A O 1
ATOM 2197 N N . HIS A 1 286 ? 12.387 3.479 -14.442 1.00 88.50 286 HIS A N 1
ATOM 2198 C CA . HIS A 1 286 ? 13.181 4.323 -15.340 1.00 88.50 286 HIS A CA 1
ATOM 2199 C C . HIS A 1 286 ? 14.041 5.336 -14.575 1.00 88.50 286 HIS A C 1
ATOM 2201 O O . HIS A 1 286 ? 15.211 5.520 -14.889 1.00 88.50 286 HIS A O 1
ATOM 2207 N N . GLU A 1 287 ? 13.463 6.022 -13.589 1.00 87.81 287 GLU A N 1
ATOM 2208 C CA . GLU A 1 287 ? 14.138 7.053 -12.807 1.00 87.81 287 GLU A CA 1
ATOM 2209 C C . GLU A 1 287 ? 14.485 6.506 -11.424 1.00 87.81 287 GLU A C 1
ATOM 2211 O O . GLU A 1 287 ? 13.607 6.108 -10.654 1.00 87.81 287 GLU A O 1
ATOM 2216 N N . TYR A 1 288 ? 15.777 6.515 -11.097 1.00 89.44 288 TYR A N 1
ATOM 2217 C CA . TYR A 1 288 ? 16.276 6.036 -9.816 1.00 89.44 288 TYR A CA 1
ATOM 2218 C C . TYR A 1 288 ? 16.692 7.195 -8.908 1.00 89.44 288 TYR A C 1
ATOM 2220 O O . TYR A 1 288 ? 17.606 7.961 -9.217 1.00 89.44 288 TYR A O 1
ATOM 2228 N N . LYS A 1 289 ? 16.045 7.269 -7.743 1.00 88.50 289 LYS A N 1
ATOM 2229 C CA . LYS A 1 289 ? 16.447 8.109 -6.618 1.00 88.50 289 LYS A CA 1
ATOM 2230 C C . LYS A 1 289 ? 16.398 7.271 -5.349 1.00 88.50 289 LYS A C 1
ATOM 2232 O O . LYS A 1 289 ? 15.340 6.779 -4.975 1.00 88.50 289 LYS A O 1
ATOM 2237 N N . GLU A 1 290 ? 17.543 7.129 -4.690 1.00 85.88 290 GLU A N 1
ATOM 2238 C CA . GLU A 1 290 ? 17.714 6.245 -3.530 1.00 85.88 290 GLU A CA 1
ATOM 2239 C C . GLU A 1 290 ? 16.666 6.486 -2.433 1.00 85.88 290 GLU A C 1
ATOM 2241 O O . GLU A 1 290 ? 16.076 5.532 -1.942 1.00 85.88 290 GLU A O 1
ATOM 2246 N N . SER A 1 291 ? 16.386 7.748 -2.085 1.00 85.81 291 SER A N 1
ATOM 2247 C CA . SER A 1 291 ? 15.390 8.077 -1.055 1.00 85.81 291 SER A CA 1
ATOM 2248 C C . SER A 1 291 ? 13.983 7.605 -1.431 1.00 85.81 291 SER A C 1
ATOM 2250 O O . SER A 1 291 ? 13.263 7.077 -0.598 1.00 85.81 291 SER A O 1
ATOM 2252 N N . GLU A 1 292 ? 13.604 7.743 -2.702 1.00 89.56 292 GLU A N 1
ATOM 2253 C CA . GLU A 1 292 ? 12.277 7.341 -3.170 1.00 89.56 292 GLU A CA 1
ATOM 2254 C C . GLU A 1 292 ? 12.148 5.823 -3.298 1.00 89.56 292 GLU A C 1
ATOM 2256 O O . GLU A 1 292 ? 11.058 5.301 -3.099 1.00 89.56 292 GLU A O 1
ATOM 2261 N N . VAL A 1 293 ? 13.238 5.114 -3.618 1.00 89.44 293 VAL A N 1
ATOM 2262 C CA . VAL A 1 293 ? 13.262 3.642 -3.608 1.00 89.44 293 VAL A CA 1
ATOM 2263 C C . VAL A 1 293 ? 13.098 3.117 -2.191 1.00 89.44 293 VAL A C 1
ATOM 2265 O O . VAL A 1 293 ? 12.335 2.178 -2.000 1.00 89.44 293 VAL A O 1
ATOM 2268 N N . ARG A 1 294 ? 13.751 3.749 -1.207 1.00 85.00 294 ARG A N 1
ATOM 2269 C CA . ARG A 1 294 ? 13.568 3.403 0.207 1.00 85.00 294 ARG A CA 1
ATOM 2270 C C . ARG A 1 294 ? 12.127 3.620 0.659 1.00 85.00 294 ARG A C 1
ATOM 2272 O O . ARG A 1 294 ? 11.552 2.755 1.278 1.00 85.00 294 ARG A O 1
ATOM 2279 N N . GLU A 1 295 ? 11.499 4.730 0.304 1.00 83.56 295 GLU A N 1
ATOM 2280 C CA . GLU A 1 295 ? 10.085 4.920 0.659 1.00 83.56 295 GLU A CA 1
ATOM 2281 C C . GLU A 1 295 ? 9.128 3.997 -0.114 1.00 83.56 295 GLU A C 1
ATOM 2283 O O . GLU A 1 295 ? 7.987 3.798 0.299 1.00 83.56 295 GLU A O 1
ATOM 2288 N N . PHE A 1 296 ? 9.544 3.502 -1.282 1.00 86.94 296 PHE A N 1
ATOM 2289 C CA . PHE A 1 296 ? 8.722 2.661 -2.147 1.00 86.94 296 PHE A CA 1
ATOM 2290 C C . PHE A 1 296 ? 8.760 1.185 -1.749 1.00 86.94 296 PHE A C 1
ATOM 2292 O O . PHE A 1 296 ? 7.723 0.525 -1.760 1.00 86.94 296 PHE A O 1
ATOM 2299 N N . TRP A 1 297 ? 9.940 0.671 -1.412 1.00 89.06 297 TRP A N 1
ATOM 2300 C CA . TRP A 1 297 ? 10.179 -0.719 -1.043 1.00 89.06 297 TRP A CA 1
ATOM 2301 C C . TRP A 1 297 ? 10.634 -0.785 0.422 1.00 89.06 297 TRP A C 1
ATOM 2303 O O . TRP A 1 297 ? 11.584 -0.079 0.754 1.00 89.06 297 TRP A O 1
ATOM 2313 N N . PRO A 1 298 ? 10.031 -1.639 1.270 1.00 85.75 298 PRO A N 1
ATOM 2314 C CA . PRO A 1 298 ? 9.019 -2.647 0.933 1.00 85.75 298 PRO A CA 1
ATOM 2315 C C . PRO A 1 298 ? 7.569 -2.123 0.946 1.00 85.75 298 PRO A C 1
ATOM 2317 O O . PRO A 1 298 ? 6.659 -2.831 0.521 1.00 85.75 298 PRO A O 1
ATOM 2320 N N . ARG A 1 299 ? 7.355 -0.878 1.388 1.00 82.44 299 ARG A N 1
ATOM 2321 C CA . ARG A 1 299 ? 6.045 -0.307 1.746 1.00 82.44 299 ARG A CA 1
ATOM 2322 C C . ARG A 1 299 ? 4.938 -0.421 0.689 1.00 82.44 299 ARG A C 1
ATOM 2324 O O . ARG A 1 299 ? 3.810 -0.777 1.001 1.00 82.44 299 ARG A O 1
ATOM 2331 N N . TYR A 1 300 ? 5.226 -0.102 -0.568 1.00 83.56 300 TYR A N 1
ATOM 2332 C CA . TYR A 1 300 ? 4.247 -0.176 -1.666 1.00 83.56 300 TYR A CA 1
ATOM 2333 C C . TYR A 1 300 ? 4.476 -1.385 -2.574 1.00 83.56 300 TYR A C 1
ATOM 2335 O O . TYR A 1 300 ? 3.671 -1.663 -3.465 1.00 83.56 300 TYR A O 1
ATOM 2343 N N . TRP A 1 301 ? 5.600 -2.072 -2.388 1.00 91.75 301 TRP A N 1
ATOM 2344 C CA . TRP A 1 301 ? 6.049 -3.156 -3.239 1.00 91.75 301 TRP A CA 1
ATOM 2345 C C . TRP A 1 301 ? 7.033 -4.036 -2.479 1.00 91.75 301 TRP A C 1
ATOM 2347 O O . TRP A 1 301 ? 8.152 -3.610 -2.206 1.00 91.75 301 TRP A O 1
ATOM 2357 N N . GLY A 1 302 ? 6.651 -5.280 -2.193 1.00 88.06 302 GLY A N 1
ATOM 2358 C CA . GLY A 1 302 ? 7.550 -6.252 -1.564 1.00 88.06 302 GLY A CA 1
ATOM 2359 C C . GLY A 1 302 ? 8.401 -7.047 -2.562 1.00 88.06 302 GLY A C 1
ATOM 2360 O O . GLY A 1 302 ? 9.324 -7.746 -2.161 1.00 88.06 302 GLY A O 1
ATOM 2361 N N . GLY A 1 303 ? 8.130 -6.960 -3.867 1.00 89.56 303 GLY A N 1
ATOM 2362 C CA . GLY A 1 303 ? 8.911 -7.658 -4.890 1.00 89.56 303 GLY A CA 1
ATOM 2363 C C . GLY A 1 303 ? 10.282 -7.015 -5.110 1.00 89.56 303 GLY A C 1
ATOM 2364 O O . GLY A 1 303 ? 10.578 -5.933 -4.605 1.00 89.56 303 GLY A O 1
ATOM 2365 N N . ALA A 1 304 ? 11.125 -7.646 -5.924 1.00 92.25 304 ALA A N 1
ATOM 2366 C CA . ALA A 1 304 ? 12.405 -7.045 -6.289 1.00 92.25 304 ALA A CA 1
ATOM 2367 C C . ALA A 1 304 ? 12.206 -5.793 -7.165 1.00 92.25 304 ALA A C 1
ATOM 2369 O O . ALA A 1 304 ? 11.395 -5.790 -8.099 1.00 92.25 304 ALA A O 1
ATOM 2370 N N . VAL A 1 305 ? 12.976 -4.742 -6.875 1.00 93.94 305 VAL A N 1
ATOM 2371 C CA . VAL A 1 305 ? 13.004 -3.502 -7.656 1.00 93.94 305 VAL A CA 1
ATOM 2372 C C . VAL A 1 305 ? 14.199 -3.521 -8.600 1.00 93.94 305 VAL A C 1
ATOM 2374 O O . VAL A 1 305 ? 15.338 -3.765 -8.197 1.00 93.94 305 VAL A O 1
ATOM 2377 N N . ILE A 1 306 ? 13.929 -3.248 -9.867 1.00 94.56 306 ILE A N 1
ATOM 2378 C CA . ILE A 1 306 ? 14.856 -3.299 -10.987 1.00 94.56 306 ILE A CA 1
ATOM 2379 C C . ILE A 1 306 ? 14.997 -1.894 -11.566 1.00 94.56 306 ILE A C 1
ATOM 2381 O O . ILE A 1 306 ? 14.017 -1.173 -11.706 1.00 94.56 306 ILE A O 1
ATOM 2385 N N . TYR A 1 307 ? 16.210 -1.501 -11.924 1.00 93.50 307 TYR A N 1
ATOM 2386 C CA . TYR A 1 307 ? 16.506 -0.239 -12.579 1.00 93.50 307 TYR A CA 1
ATOM 2387 C C . TYR A 1 307 ? 16.874 -0.463 -14.042 1.00 93.50 307 TYR A C 1
ATOM 2389 O O . TYR A 1 307 ? 17.864 -1.132 -14.350 1.00 93.50 307 TYR A O 1
ATOM 2397 N N . ASP A 1 308 ? 16.081 0.130 -14.929 1.00 91.50 308 ASP A N 1
ATOM 2398 C CA . ASP A 1 308 ? 16.314 0.201 -16.366 1.00 91.50 308 ASP A CA 1
ATOM 2399 C C . ASP A 1 308 ? 16.844 1.595 -16.724 1.00 91.50 308 ASP A C 1
ATOM 2401 O O . ASP A 1 308 ? 16.107 2.522 -17.073 1.00 91.50 308 ASP A O 1
ATOM 2405 N N . ARG A 1 309 ? 18.171 1.737 -16.637 1.00 87.69 309 ARG A N 1
ATOM 2406 C CA . ARG A 1 309 ? 18.870 2.995 -16.931 1.00 87.69 309 ARG A CA 1
ATOM 2407 C C . ARG A 1 309 ? 18.643 3.467 -18.370 1.00 87.69 309 ARG A C 1
ATOM 2409 O O . ARG A 1 309 ? 18.646 4.670 -18.619 1.00 87.69 309 ARG A O 1
ATOM 2416 N N . GLY A 1 310 ? 18.507 2.531 -19.310 1.00 85.69 310 GLY A N 1
ATOM 2417 C CA . GLY A 1 310 ? 18.357 2.828 -20.735 1.00 85.69 310 GLY A CA 1
ATOM 2418 C C . GLY A 1 310 ? 16.927 3.179 -21.140 1.00 85.69 310 GLY A C 1
ATOM 2419 O O . GLY A 1 310 ? 16.722 3.683 -22.246 1.00 85.69 310 GLY A O 1
ATOM 2420 N N . MET A 1 311 ? 15.955 2.967 -20.241 1.00 84.25 311 MET A N 1
ATOM 2421 C CA . MET A 1 311 ? 14.524 3.041 -20.544 1.00 84.25 311 MET A CA 1
ATOM 2422 C C . MET A 1 311 ? 14.112 2.035 -21.635 1.00 84.25 311 MET A C 1
ATOM 2424 O O . MET A 1 311 ? 13.113 2.232 -22.326 1.00 84.25 311 MET A O 1
ATOM 2428 N N . GLU A 1 312 ? 14.905 0.984 -21.839 1.00 85.31 312 GLU A N 1
ATOM 2429 C CA . GLU A 1 312 ? 14.750 0.037 -22.940 1.00 85.31 312 GLU A CA 1
ATOM 2430 C C . GLU A 1 312 ? 13.448 -0.762 -22.817 1.00 85.31 312 GLU A C 1
ATOM 2432 O O . GLU A 1 312 ? 12.804 -1.018 -23.831 1.00 85.31 312 GLU A O 1
ATOM 2437 N N . PHE A 1 313 ? 12.987 -1.065 -21.597 1.00 82.81 313 PHE A N 1
ATOM 2438 C CA . PHE A 1 313 ? 11.680 -1.692 -21.384 1.00 82.81 313 PHE A CA 1
ATOM 2439 C C . PHE A 1 313 ? 10.546 -0.780 -21.842 1.00 82.81 313 PHE A C 1
ATOM 2441 O O . PHE A 1 313 ? 9.632 -1.215 -22.538 1.00 82.81 313 PHE A O 1
ATOM 2448 N N . PHE A 1 314 ? 10.610 0.510 -21.516 1.00 76.62 314 PHE A N 1
ATOM 2449 C CA . PHE A 1 314 ? 9.581 1.458 -21.941 1.00 76.62 314 PHE A CA 1
ATOM 2450 C C . PHE A 1 314 ? 9.647 1.714 -23.449 1.00 76.62 314 PHE A C 1
ATOM 2452 O O . PHE A 1 314 ? 8.606 1.850 -24.091 1.00 76.62 314 PHE A O 1
ATOM 2459 N N . LYS A 1 315 ? 10.852 1.737 -24.036 1.00 79.19 315 LYS A N 1
ATOM 2460 C CA . LYS A 1 315 ? 11.030 1.828 -25.491 1.00 79.19 315 LYS A CA 1
ATOM 2461 C C . LYS A 1 315 ? 10.432 0.615 -26.197 1.00 79.19 315 LYS A C 1
ATOM 2463 O O . LYS A 1 315 ? 9.725 0.799 -27.185 1.00 79.19 315 LYS A O 1
ATOM 2468 N N . ALA A 1 316 ? 10.675 -0.582 -25.667 1.00 76.69 316 ALA A N 1
ATOM 2469 C CA . ALA A 1 316 ? 10.164 -1.841 -26.194 1.00 76.69 316 ALA A CA 1
ATOM 2470 C C . ALA A 1 316 ? 8.631 -1.943 -26.110 1.00 76.69 316 ALA A C 1
ATOM 2472 O O . ALA A 1 316 ? 8.004 -2.460 -27.033 1.00 76.69 316 ALA A O 1
ATOM 2473 N N . LEU A 1 317 ? 8.033 -1.425 -25.030 1.00 68.88 317 LEU A N 1
ATOM 2474 C CA . LEU A 1 317 ? 6.587 -1.467 -24.792 1.00 68.88 317 LEU A CA 1
ATOM 2475 C C . LEU A 1 317 ? 5.812 -0.381 -25.546 1.00 68.88 317 LEU A C 1
ATOM 2477 O O . LEU A 1 317 ? 4.714 -0.636 -26.026 1.00 68.88 317 LEU A O 1
ATOM 2481 N N . GLY A 1 318 ? 6.358 0.832 -25.633 1.00 62.34 318 GLY A N 1
ATOM 2482 C CA . GLY A 1 318 ? 5.643 2.006 -26.142 1.00 62.34 318 GLY A CA 1
ATOM 2483 C C . GLY A 1 318 ? 6.167 2.574 -27.455 1.00 62.34 318 GLY A C 1
ATOM 2484 O O . GLY A 1 318 ? 5.888 3.733 -27.765 1.00 62.34 318 GLY A O 1
ATOM 2485 N N . GLY A 1 319 ? 6.996 1.827 -28.191 1.00 58.41 319 GLY A N 1
ATOM 2486 C CA . GLY A 1 319 ? 7.634 2.320 -29.417 1.00 58.41 319 GLY A CA 1
ATOM 2487 C C . GLY A 1 319 ? 8.463 3.591 -29.187 1.00 58.41 319 GLY A C 1
ATOM 2488 O O . GLY A 1 319 ? 8.469 4.492 -30.025 1.00 58.41 319 GLY A O 1
ATOM 2489 N N . GLY A 1 320 ? 9.103 3.707 -28.018 1.00 53.09 320 GLY A N 1
ATOM 2490 C CA . GLY A 1 320 ? 9.859 4.896 -27.605 1.00 53.09 320 GLY A CA 1
ATOM 2491 C C . GLY A 1 320 ? 9.049 5.994 -26.902 1.00 53.09 320 GLY A C 1
ATOM 2492 O O . GLY A 1 320 ? 9.625 7.020 -26.543 1.00 53.09 320 GLY A O 1
ATOM 2493 N N . LYS A 1 321 ? 7.741 5.805 -26.672 1.00 54.25 321 LYS A N 1
ATOM 2494 C CA . LYS A 1 321 ? 6.898 6.712 -25.874 1.00 54.25 321 LYS A CA 1
ATOM 2495 C C . LYS A 1 321 ? 6.541 6.075 -24.532 1.00 54.25 321 LYS A C 1
ATOM 2497 O O . LYS A 1 321 ? 6.286 4.880 -24.452 1.00 54.25 321 LYS A O 1
ATOM 2502 N N . LEU A 1 322 ? 6.487 6.881 -23.471 1.00 52.16 322 LEU A N 1
ATOM 2503 C CA . LEU A 1 322 ? 6.021 6.418 -22.163 1.00 52.16 322 LEU A CA 1
ATOM 2504 C C . LEU A 1 322 ? 4.532 6.063 -22.253 1.00 52.16 322 LEU A C 1
ATOM 2506 O O . LEU A 1 322 ? 3.689 6.955 -22.352 1.00 52.16 322 LEU A O 1
ATOM 2510 N N . LEU A 1 323 ? 4.210 4.771 -22.214 1.00 54.84 323 LEU A N 1
ATOM 2511 C CA . LEU A 1 323 ? 2.829 4.332 -22.050 1.00 54.84 323 LEU A CA 1
ATOM 2512 C C . LEU A 1 323 ? 2.352 4.666 -20.637 1.00 54.84 323 LEU A C 1
ATOM 2514 O O . LEU A 1 323 ? 3.060 4.468 -19.646 1.00 54.84 323 LEU A O 1
ATOM 2518 N N . LEU A 1 324 ? 1.131 5.185 -20.548 1.00 42.84 324 LEU A N 1
ATOM 2519 C CA . LEU A 1 324 ? 0.453 5.363 -19.276 1.00 42.84 324 LEU A CA 1
ATOM 2520 C C . LEU A 1 324 ? 0.013 3.968 -18.810 1.00 42.84 324 LEU A C 1
ATOM 2522 O O . LEU A 1 324 ? -0.949 3.446 -19.358 1.00 42.84 324 LEU A O 1
ATOM 2526 N N . ARG A 1 325 ? 0.706 3.405 -17.808 1.00 54.12 325 ARG A N 1
ATOM 2527 C CA . ARG A 1 325 ? 0.530 2.047 -17.238 1.00 54.12 325 ARG A CA 1
ATOM 2528 C C . ARG A 1 325 ? 1.072 0.927 -18.139 1.00 54.12 325 ARG A C 1
ATOM 2530 O O . ARG A 1 325 ? 0.416 0.486 -19.077 1.00 54.12 325 ARG A O 1
ATOM 2537 N N . GLY A 1 326 ? 2.284 0.460 -17.841 1.00 59.34 326 GLY A N 1
ATOM 2538 C CA . GLY A 1 326 ? 2.899 -0.689 -18.508 1.00 59.34 326 GLY A CA 1
ATOM 2539 C C . GLY A 1 326 ? 2.981 -1.878 -17.559 1.00 59.34 326 GLY A C 1
ATOM 2540 O O . GLY A 1 326 ? 3.772 -1.851 -16.619 1.00 59.34 326 GLY A O 1
ATOM 2541 N N . ILE A 1 327 ? 2.181 -2.913 -17.809 1.00 60.06 327 ILE A N 1
ATOM 2542 C CA . ILE A 1 327 ? 2.329 -4.227 -17.177 1.00 60.06 327 ILE A CA 1
ATOM 2543 C C . ILE A 1 327 ? 2.765 -5.188 -18.270 1.00 60.06 327 ILE A C 1
ATOM 2545 O O . ILE A 1 327 ? 2.100 -5.300 -19.294 1.00 60.06 327 ILE A O 1
ATOM 2549 N N . LEU A 1 328 ? 3.877 -5.875 -18.047 1.00 61.38 328 LEU A N 1
ATOM 2550 C CA . LEU A 1 328 ? 4.419 -6.866 -18.958 1.00 61.38 328 LEU A CA 1
ATOM 2551 C C . LEU A 1 328 ? 4.351 -8.237 -18.284 1.00 61.38 328 LEU A C 1
ATOM 2553 O O . LEU A 1 328 ? 4.954 -8.444 -17.236 1.00 61.38 328 LEU A O 1
ATOM 2557 N N . VAL A 1 329 ? 3.611 -9.169 -18.881 1.00 60.94 329 VAL A N 1
ATOM 2558 C CA . VAL A 1 329 ? 3.525 -10.563 -18.425 1.00 60.94 329 VAL A CA 1
ATOM 2559 C C . VAL A 1 329 ? 4.410 -11.417 -19.326 1.00 60.94 329 VAL A C 1
ATOM 2561 O O . VAL A 1 329 ? 4.225 -11.429 -20.542 1.00 60.94 329 VAL A O 1
ATOM 2564 N N . ILE A 1 330 ? 5.375 -12.120 -18.736 1.00 65.75 330 ILE A N 1
ATOM 2565 C CA . ILE A 1 330 ? 6.301 -13.010 -19.435 1.00 65.75 330 ILE A CA 1
ATOM 2566 C C . ILE A 1 330 ? 6.104 -14.436 -18.928 1.00 65.75 330 ILE A C 1
ATOM 2568 O O . ILE A 1 330 ? 6.287 -14.724 -17.744 1.00 65.75 330 ILE A O 1
ATOM 2572 N N . GLY A 1 331 ? 5.742 -15.330 -19.847 1.00 53.94 331 GLY A N 1
ATOM 2573 C CA . GLY A 1 331 ? 5.706 -16.768 -19.600 1.00 53.94 331 GLY A CA 1
ATOM 2574 C C . GLY A 1 331 ? 7.106 -17.385 -19.594 1.00 53.94 331 GLY A C 1
ATOM 2575 O O . GLY A 1 331 ? 8.021 -16.877 -20.240 1.00 53.94 331 GLY A O 1
ATOM 2576 N N . HIS A 1 332 ? 7.250 -18.492 -18.870 1.00 47.44 332 HIS A N 1
ATOM 2577 C CA . HIS A 1 332 ? 8.423 -19.363 -18.944 1.00 47.44 332 HIS A CA 1
ATOM 2578 C C . HIS A 1 332 ? 8.413 -20.117 -20.285 1.00 47.44 332 HIS A C 1
ATOM 2580 O O . HIS A 1 332 ? 7.346 -20.585 -20.692 1.00 47.44 332 HIS A O 1
ATOM 2586 N N . GLN A 1 333 ? 9.560 -20.213 -20.970 1.00 40.09 333 GLN A N 1
ATOM 2587 C CA . GLN A 1 333 ? 9.729 -21.102 -22.132 1.00 40.09 333 GLN A CA 1
ATOM 2588 C C . GLN A 1 333 ? 10.113 -22.510 -21.694 1.00 40.09 333 GLN A C 1
ATOM 2590 O O . GLN A 1 333 ? 10.860 -22.637 -20.702 1.00 40.09 333 GLN A O 1
#

Organism: Rosa chinensis (NCBI:txid74649)

pLDDT: mean 70.13, std 24.63, range [24.45, 96.75]

InterPro domains:
  IPR032801 Peroxiredoxin-like 2A/B/C [PF13911] (266-326)
  IPR032801 Peroxiredoxin-like 2A/B/C [PTHR28630] (133-322)
  IPR036249 Thioredoxin-like superfamily [SSF52833] (233-319)

Secondary structure (DSSP, 8-state):
-----HHHHHTTSTTGGGHHHHHHTT--SHHHHHT--HHHHHHTT--HHHHHHHHHHHHHHHTT-GGGHHHHHTTT--HHHHTTS-HHHHHHHH---HHHHHHHH---SS---S-----------------------------------------------HHHHHGGG---TT----S----PPPPPPSSTTSPPP---S-PPPHHHHHT-EEEE-SPPP-TT--TT----PPPEEGGGGSSSS-EEEEEES-TT-HHHHHHHHHHHTTHHHHHHTT-EEEEEESS--HHHHHHHTTTT--SEEEE-TT-HHHHHHHTTS--SSEEEEE---

Radius of gyration: 27.7 Å; chains: 1; bounding box: 85×61×59 Å

Sequence (333 aa):
MASFSIEEFVGNGVLKGLIPKLLEEGWDDVPTLKIMNLEDMDAINMTQQQKDALEIRSYLHERALMQYGDALESSGKGMAEILTIGAVDLSSQFGMKRGHIARFMDRTGPSSACVDEPKADPSPATKRISTIPKNNSIYKSFQSVNSQKVPSRTTSITEKTLEQSLASFKIKDGYIFKGIVAMEPAEPRACGCVQPPAVTDKIAPYSAIESISVQKLTPEYKIGMEHLVKTKTPPMKAAELWRNKPAVLLCIRRPGCIMCRAEAHQLYAKKPLFDALGVQLFAVLHEYKESEVREFWPRYWGGAVIYDRGMEFFKALGGGKLLLRGILVIGHQ

Foldseek 3Di:
DDADFPCLLLDDAPCNVCVVVCVVQPVGGDVSLLPQDPVNCVVSPHDPLNVQLSVLSSLCVVLVNSVQSRQVSVVSDGPVVVLPDDPVCCCPRRVQDPVRSCSSNDPPDPDPDDDDDDDDDDDDDDDDDDDDDDDDDDDDDDDDDDDDDDDDDDDDPDPDDPVVVVVVPCPDPPDDDPAWDDDDFDDQDPPNPDHTPDDDPQAADPVLQQAQWKWWQDAQDDRPDDLPPRPTDHTDGPVVVPAPFWEKEWEDAFLQDPVSLVVLQVVQVCVVVCVVVRYAYEYEYQDDDPVSVSVSPPVSPNGIYMYRPPCSVCCNNPVHDRDPTGMTTGGHD